Protein AF-A0A7S4JZY1-F1 (afdb_monomer_lite)

Secondary structure (DSSP, 8-state):
-----------TT---EE-TTT--EE-GGGS----S----SSBSSPPSSEEEEEESSS-GGG--TTPPEEEEEE-TTS--EEEEETTEEEEE---SS-BEEEE---GGG-HHHHHHHHHHHHHHHHHHTTTS--BTTTBSHHHHHHHHHHHTTGGG-S---HHHHIIIIIHHHHHHHHHHHHHHHHHHTT--PPP--TT--TTTEEE-TTT--EEETTS-EEEESSSTT-EEEHHHHHTT-STT-STTTEEE-

Foldseek 3Di:
DPPQPDDADDDPPDQWAADPRPRHIDHPVNDDCPDPPPDQLWDQAQDAQWWKKAFPPDALLPDDPPTDMFTFTAARHSQWTWFADQQWIDTDGDHRGTIRTFHFQQVVNDSVVRRVLSVVLSVVRVVCCVPVNDDPPPHGRLVSVLCSCLSRCGPVHNDDDSVNCCLPTNVLSSVLNNLVSVQVVCVVVNNRDHRPDQPPPVAQWGAASQPRDIGHVVFWWWDFQVDPSHIHHPVCLVVVVDVQSPPPGIDTD

Structure (mmCIF, N/CA/C/O backbone):
data_AF-A0A7S4JZY1-F1
#
_entry.id   AF-A0A7S4JZY1-F1
#
loop_
_atom_site.group_PDB
_atom_site.id
_atom_site.type_symbol
_atom_site.label_atom_id
_atom_site.label_alt_id
_atom_site.label_comp_id
_atom_site.label_asym_id
_atom_site.label_entity_id
_atom_site.label_seq_id
_atom_site.pdbx_PDB_ins_code
_atom_site.Cartn_x
_atom_site.Cartn_y
_atom_site.Cartn_z
_atom_site.occupancy
_atom_site.B_iso_or_equiv
_atom_site.auth_seq_id
_atom_site.auth_comp_id
_atom_site.auth_asym_id
_atom_site.auth_atom_id
_atom_site.pdbx_PDB_model_num
ATOM 1 N N . SER A 1 1 ? -18.296 2.502 44.641 1.00 32.75 1 SER A N 1
ATOM 2 C CA . SER A 1 1 ? -17.869 2.767 43.249 1.00 32.75 1 SER A CA 1
ATOM 3 C C . SER A 1 1 ? -18.559 1.751 42.351 1.00 32.75 1 SER A C 1
ATOM 5 O O . SER A 1 1 ? -18.610 0.588 42.714 1.00 32.75 1 SER A O 1
ATOM 7 N N . ILE A 1 2 ? -19.183 2.168 41.244 1.00 25.70 2 ILE A N 1
ATOM 8 C CA . ILE A 1 2 ? -19.791 1.212 40.299 1.00 25.70 2 ILE A CA 1
ATOM 9 C C . ILE A 1 2 ? -18.635 0.684 39.457 1.00 25.70 2 ILE A C 1
ATOM 11 O O . ILE A 1 2 ? -18.114 1.428 38.630 1.00 25.70 2 ILE A O 1
ATOM 15 N N . ASN A 1 3 ? -18.188 -0.535 39.743 1.00 33.03 3 ASN A N 1
ATOM 16 C CA . ASN A 1 3 ? -17.208 -1.227 38.922 1.00 33.03 3 ASN A CA 1
ATOM 17 C C . ASN A 1 3 ? -17.976 -1.864 37.760 1.00 33.03 3 ASN A C 1
ATOM 19 O O . ASN A 1 3 ? -18.705 -2.831 37.957 1.00 33.03 3 ASN A O 1
ATOM 23 N N . CYS A 1 4 ? -17.917 -1.250 36.579 1.00 35.56 4 CYS A N 1
ATOM 24 C CA . CYS A 1 4 ? -18.745 -1.635 35.438 1.00 35.56 4 CYS A CA 1
ATOM 25 C C . CYS A 1 4 ? -18.269 -2.896 34.700 1.00 35.56 4 CYS A C 1
ATOM 27 O O . CYS A 1 4 ? -18.904 -3.239 33.713 1.00 35.56 4 CYS A O 1
ATOM 29 N N . GLY A 1 5 ? -17.221 -3.588 35.176 1.00 34.00 5 GLY A N 1
ATOM 30 C CA . GLY A 1 5 ? -16.859 -4.981 34.845 1.00 34.00 5 GLY A CA 1
ATOM 31 C C . GLY A 1 5 ? -16.490 -5.308 33.388 1.00 34.00 5 GLY A C 1
ATOM 32 O O . GLY A 1 5 ? -15.769 -6.270 33.154 1.00 34.00 5 GLY A O 1
ATOM 33 N N . GLY A 1 6 ? -16.946 -4.526 32.412 1.00 37.25 6 GLY A N 1
ATOM 34 C CA . GLY A 1 6 ? -16.651 -4.687 30.998 1.00 37.25 6 GLY A CA 1
ATOM 35 C C . GLY A 1 6 ? -15.321 -4.040 30.637 1.00 37.25 6 GLY A C 1
ATOM 36 O O . GLY A 1 6 ? -15.069 -2.882 30.979 1.00 37.25 6 GLY A O 1
ATOM 37 N N . ARG A 1 7 ? -14.480 -4.784 29.915 1.00 41.81 7 ARG A N 1
ATOM 38 C CA . ARG A 1 7 ? -13.346 -4.216 29.183 1.00 41.81 7 ARG A CA 1
ATOM 39 C C . ARG A 1 7 ? -13.904 -3.545 27.929 1.00 41.81 7 ARG A C 1
ATOM 41 O O . ARG A 1 7 ? -14.512 -4.205 27.094 1.00 41.81 7 ARG A O 1
ATOM 48 N N . PHE A 1 8 ? -13.728 -2.235 27.814 1.00 42.75 8 PHE A N 1
ATOM 49 C CA . PHE A 1 8 ? -14.086 -1.478 26.616 1.00 42.75 8 PHE A CA 1
ATOM 50 C C . PHE A 1 8 ? -12.795 -0.955 25.991 1.00 42.75 8 PHE A C 1
ATOM 52 O O . PHE A 1 8 ? -12.056 -0.222 26.647 1.00 42.75 8 PHE A O 1
ATOM 59 N N . HIS A 1 9 ? -12.523 -1.324 24.739 1.00 48.34 9 HIS A N 1
ATOM 60 C CA . HIS A 1 9 ? -11.426 -0.731 23.976 1.00 48.34 9 HIS A CA 1
ATOM 61 C C . HIS A 1 9 ? -11.851 0.664 23.524 1.00 48.34 9 HIS A C 1
ATOM 63 O O . HIS A 1 9 ? -12.912 0.837 22.923 1.00 48.34 9 HIS A O 1
ATOM 69 N N . ILE A 1 10 ? -11.055 1.668 23.878 1.00 47.25 10 ILE A N 1
ATOM 70 C CA . ILE A 1 10 ? -11.376 3.072 23.648 1.00 47.25 10 ILE A CA 1
ATOM 71 C C . ILE A 1 10 ? -10.248 3.693 22.809 1.00 47.25 10 ILE A C 1
ATOM 73 O O . ILE A 1 10 ? -9.117 3.754 23.291 1.00 47.25 10 ILE A O 1
ATOM 77 N N . PRO A 1 11 ? -10.528 4.178 21.584 1.00 48.78 11 PRO A N 1
ATOM 78 C CA . PRO A 1 11 ? -9.533 4.831 20.736 1.00 48.78 11 PRO A CA 1
ATOM 79 C C . PRO A 1 11 ? -9.004 6.109 21.382 1.00 48.78 11 PRO A C 1
ATOM 81 O O . PRO A 1 11 ? -9.783 6.897 21.935 1.00 48.78 11 PRO A O 1
ATOM 84 N N . LYS A 1 12 ? -7.698 6.363 21.243 1.00 48.97 12 LYS A N 1
ATOM 85 C CA . LYS A 1 12 ? -7.047 7.594 21.730 1.00 48.97 12 LYS A CA 1
ATOM 86 C C . LYS A 1 12 ? -7.644 8.855 21.083 1.00 48.97 12 LYS A C 1
ATOM 88 O O . LYS A 1 12 ? -7.608 9.937 21.666 1.00 48.97 12 LYS A O 1
ATOM 93 N N . GLU A 1 13 ? -8.222 8.722 19.891 1.00 47.88 13 GL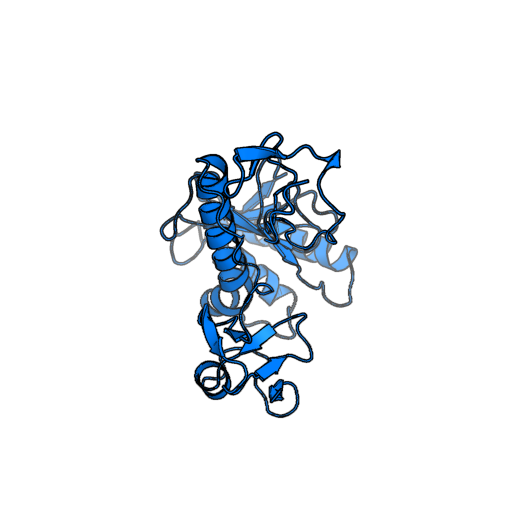U A N 1
ATOM 94 C CA . GLU A 1 13 ? -8.794 9.799 19.079 1.00 47.88 13 GLU A CA 1
ATOM 95 C C . GLU A 1 13 ? -10.101 10.354 19.659 1.00 47.88 13 GLU A C 1
ATOM 97 O O . GLU A 1 13 ? -10.528 11.464 19.321 1.00 47.88 13 GLU A O 1
ATOM 102 N N . LEU A 1 14 ? -10.758 9.602 20.537 1.00 51.91 14 LEU A N 1
ATOM 103 C CA . LEU A 1 14 ? -12.045 9.980 21.087 1.00 51.91 14 LEU A CA 1
ATOM 104 C C . LEU A 1 14 ? -11.854 10.619 22.475 1.00 51.91 14 LEU A C 1
ATOM 106 O O . LEU A 1 14 ? -11.575 9.983 23.484 1.00 51.91 14 LEU A O 1
ATOM 110 N N . LYS A 1 15 ? -11.984 11.949 22.516 1.00 46.41 15 LYS A N 1
ATOM 111 C CA . LYS A 1 15 ? -11.583 12.781 23.669 1.00 46.41 15 LYS A CA 1
ATOM 112 C C . LYS A 1 15 ? -12.566 12.789 24.849 1.00 46.41 15 LYS A C 1
ATOM 114 O O . LYS A 1 15 ? -12.239 13.337 25.901 1.00 46.41 15 LYS A O 1
ATOM 119 N N . LYS A 1 16 ? -13.795 12.288 24.681 1.00 52.59 16 LYS A N 1
ATOM 120 C CA . LYS A 1 16 ? -14.859 12.344 25.699 1.00 52.59 16 LYS A CA 1
ATOM 121 C C . LYS A 1 16 ? -15.809 11.170 25.535 1.00 52.59 16 LYS A C 1
ATOM 123 O O . LYS A 1 16 ? -16.372 10.992 24.461 1.00 52.59 16 LYS A O 1
ATOM 128 N N . PHE A 1 17 ? -16.051 10.454 26.627 1.00 59.97 17 PHE A N 1
ATOM 129 C CA . PHE A 1 17 ? -16.964 9.322 26.633 1.00 59.97 17 PHE A CA 1
ATOM 130 C C . PHE A 1 17 ? -17.816 9.269 27.880 1.00 59.97 17 PHE A C 1
ATOM 132 O O . PHE A 1 17 ? -17.414 9.718 28.952 1.00 59.97 17 PHE A O 1
ATOM 139 N N . THR A 1 18 ? -18.979 8.655 27.730 1.00 53.06 18 THR A N 1
ATOM 140 C CA . THR A 1 18 ? -19.833 8.192 28.818 1.00 53.06 18 THR A CA 1
ATOM 141 C C . THR A 1 18 ? -19.934 6.678 28.733 1.00 53.06 18 THR A C 1
ATOM 143 O O . THR A 1 18 ? -20.209 6.143 27.664 1.00 53.06 18 THR A O 1
ATOM 146 N N . CYS A 1 19 ? -19.689 5.990 29.847 1.00 47.47 19 CYS A N 1
ATOM 147 C CA . CYS A 1 19 ? -19.801 4.539 29.938 1.00 47.47 19 CYS A CA 1
ATOM 148 C C . CYS A 1 19 ? -21.225 4.107 29.552 1.00 47.47 19 CYS A C 1
ATOM 150 O O . CYS A 1 19 ? -22.164 4.594 30.179 1.00 47.47 19 CYS A O 1
ATOM 152 N N . PRO A 1 20 ? -21.421 3.186 28.595 1.00 44.38 20 PRO A N 1
ATOM 153 C CA . PRO A 1 20 ? -22.763 2.763 28.192 1.00 44.38 20 PRO A CA 1
ATOM 154 C C . PRO A 1 20 ? -23.495 1.980 29.295 1.00 44.38 20 PRO A C 1
ATOM 156 O O . PRO A 1 20 ? -24.718 1.974 29.330 1.00 44.38 20 PRO A O 1
ATOM 159 N N . ALA A 1 21 ? -22.762 1.365 30.232 1.00 46.03 21 ALA A N 1
ATOM 160 C CA . ALA A 1 21 ? -23.346 0.588 31.326 1.00 46.03 21 ALA A CA 1
ATOM 161 C C . ALA A 1 21 ? -23.791 1.442 32.527 1.00 46.03 21 ALA A C 1
ATOM 163 O O . ALA A 1 21 ? -24.734 1.084 33.224 1.00 46.03 21 ALA A O 1
ATOM 164 N N . CYS A 1 22 ? -23.099 2.550 32.814 1.00 51.59 22 CYS A N 1
ATOM 165 C CA . CYS A 1 22 ? -23.372 3.354 34.015 1.00 51.59 22 CYS A CA 1
ATOM 166 C C . CYS A 1 22 ? -23.536 4.856 33.760 1.00 51.59 22 CYS A C 1
ATOM 168 O O . CYS A 1 22 ? -23.668 5.627 34.711 1.00 51.59 22 CYS A O 1
ATOM 170 N N . SER A 1 23 ? -23.484 5.285 32.499 1.00 53.53 23 SER A N 1
ATOM 171 C CA . SER A 1 23 ? -23.648 6.669 32.028 1.00 53.53 23 SER A CA 1
ATOM 172 C C . SER A 1 23 ? -22.667 7.692 32.616 1.00 53.53 23 SER A C 1
ATOM 174 O O . SER A 1 23 ? -22.791 8.893 32.376 1.00 53.53 23 SER A O 1
ATOM 176 N N . LYS A 1 24 ? -21.652 7.249 33.368 1.00 58.19 24 LYS A N 1
ATOM 177 C CA . LYS A 1 24 ? -20.618 8.121 33.938 1.00 58.19 24 LYS A CA 1
ATOM 178 C C . LYS A 1 24 ? -19.616 8.542 32.877 1.00 58.19 24 LYS A C 1
ATOM 180 O O . LYS A 1 24 ? -19.251 7.743 32.018 1.00 58.19 24 LYS A O 1
ATOM 185 N N . LYS A 1 25 ? -19.121 9.779 32.975 1.00 57.81 25 LYS A N 1
ATOM 186 C CA . LYS A 1 25 ? -18.032 10.268 32.123 1.00 57.81 25 LYS A CA 1
ATOM 187 C C . LYS A 1 25 ? -16.765 9.448 32.377 1.00 57.81 25 LYS A C 1
ATOM 189 O O . LYS A 1 25 ? -16.287 9.389 33.508 1.00 57.81 25 LYS A O 1
ATOM 194 N N . ILE A 1 26 ? -16.231 8.840 31.325 1.00 53.53 26 ILE A N 1
ATOM 195 C CA . ILE A 1 26 ? -14.913 8.215 31.323 1.00 53.53 26 ILE A CA 1
ATOM 196 C C . ILE A 1 26 ? -13.919 9.322 30.968 1.00 53.53 26 ILE A C 1
ATOM 198 O O . ILE A 1 26 ? -13.973 9.901 29.882 1.00 53.53 26 ILE A O 1
ATOM 202 N N . THR A 1 27 ? -13.060 9.667 31.922 1.00 50.81 27 THR A N 1
ATOM 203 C CA . THR A 1 27 ? -11.909 10.551 31.716 1.00 50.81 27 THR A CA 1
ATOM 204 C C . THR A 1 27 ? -10.669 9.694 31.485 1.00 50.81 27 THR A C 1
ATOM 206 O O . THR A 1 27 ? -10.612 8.560 31.952 1.00 50.81 27 THR A O 1
ATOM 209 N N . GLN A 1 28 ? -9.664 10.229 30.791 1.00 48.84 28 GLN A N 1
ATOM 210 C CA . GLN A 1 28 ? -8.416 9.513 30.488 1.00 48.84 28 GLN A CA 1
ATOM 211 C C . GLN A 1 28 ? -7.701 8.999 31.756 1.00 48.84 28 GLN A C 1
ATOM 213 O O . GLN A 1 28 ? -7.047 7.971 31.719 1.00 48.84 28 GLN A O 1
ATOM 218 N N . SER A 1 29 ? -7.926 9.657 32.899 1.00 45.59 29 SER A N 1
ATOM 219 C CA . SER A 1 29 ? -7.464 9.256 34.235 1.00 45.59 29 SER A CA 1
ATOM 220 C C . SER A 1 29 ? -8.164 8.027 34.840 1.00 45.59 29 SER A C 1
ATOM 222 O O . SER A 1 29 ? -7.687 7.498 35.836 1.00 45.59 29 SER A O 1
ATOM 224 N N . ASN A 1 30 ? -9.322 7.619 34.308 1.00 44.97 30 ASN A N 1
ATOM 225 C CA . ASN A 1 30 ? -10.136 6.501 34.814 1.00 44.97 30 ASN A CA 1
ATOM 226 C C . ASN A 1 30 ? -9.973 5.229 33.969 1.00 44.97 30 ASN A C 1
ATOM 228 O O . ASN A 1 30 ? -10.648 4.231 34.224 1.00 44.97 30 ASN A O 1
ATOM 232 N N . LEU A 1 31 ? -9.126 5.282 32.943 1.00 46.50 31 LEU A N 1
ATOM 233 C CA . LEU A 1 31 ? -8.702 4.120 32.185 1.00 46.50 31 LEU A CA 1
ATOM 234 C C . LEU A 1 31 ? -7.546 3.496 32.965 1.00 46.50 31 LEU A C 1
ATOM 236 O O . LEU A 1 31 ? -6.520 4.139 33.163 1.00 46.50 31 LEU A O 1
ATOM 240 N N . THR A 1 32 ? -7.706 2.261 33.441 1.00 39.19 32 THR A N 1
ATOM 241 C CA . THR A 1 32 ? -6.524 1.435 33.709 1.00 39.19 32 THR A CA 1
ATOM 242 C C . THR A 1 32 ? -5.781 1.311 32.387 1.00 39.19 32 THR A C 1
ATOM 244 O O . THR A 1 32 ? -6.446 1.085 31.374 1.00 39.19 32 THR A O 1
ATOM 247 N N . GLU A 1 33 ? -4.458 1.488 32.387 1.00 38.88 33 GLU A N 1
ATOM 248 C CA . GLU A 1 33 ? -3.576 1.137 31.268 1.00 38.88 33 GLU A CA 1
ATOM 249 C C . GLU A 1 33 ? -3.805 -0.339 30.917 1.00 38.88 33 GLU A C 1
ATOM 251 O O . GLU A 1 33 ? -3.131 -1.239 31.401 1.00 38.88 33 GLU A O 1
ATOM 256 N N . VAL A 1 34 ? -4.844 -0.614 30.134 1.00 36.91 34 VAL A N 1
ATOM 257 C CA . VAL A 1 34 ? -4.899 -1.816 29.328 1.00 36.91 34 VAL A CA 1
ATOM 258 C C . VAL A 1 34 ? -3.898 -1.515 28.233 1.00 36.91 34 VAL A C 1
ATOM 260 O O . VAL A 1 34 ? -4.073 -0.534 27.502 1.00 36.91 34 VAL A O 1
ATOM 263 N N . GLU A 1 35 ? -2.816 -2.289 28.223 1.00 35.53 35 GLU A N 1
ATOM 264 C CA . GLU A 1 35 ? -1.778 -2.257 27.200 1.00 35.53 35 GLU A CA 1
ATOM 265 C C . GLU A 1 35 ? -2.405 -2.025 25.821 1.00 35.53 35 GLU A C 1
ATOM 267 O O . GLU A 1 35 ? -3.464 -2.565 25.499 1.00 35.53 35 GLU A O 1
ATOM 272 N N . GLU A 1 36 ? -1.763 -1.139 25.069 1.00 37.44 36 GLU A N 1
ATOM 273 C CA . GLU A 1 36 ? -2.197 -0.400 23.880 1.00 37.44 36 GLU A CA 1
ATOM 274 C C . GLU A 1 36 ? -2.665 -1.251 22.675 1.00 37.44 36 GLU A C 1
ATOM 276 O O . GLU A 1 36 ? -2.182 -1.089 21.561 1.00 37.44 36 GLU A O 1
ATOM 281 N N . THR A 1 37 ? -3.624 -2.154 22.837 1.00 37.69 37 THR A N 1
ATOM 282 C CA . THR A 1 37 ? -3.841 -3.277 21.899 1.00 37.69 37 THR A CA 1
ATOM 283 C C . THR A 1 37 ? -4.894 -3.052 20.816 1.00 37.69 37 THR A C 1
ATOM 285 O O . THR A 1 37 ? -5.205 -3.958 20.054 1.00 37.69 37 THR A O 1
ATOM 288 N N . THR A 1 38 ? -5.411 -1.834 20.646 1.00 45.56 38 THR A N 1
ATOM 289 C CA . THR A 1 38 ? -6.139 -1.485 19.406 1.00 45.56 38 THR A CA 1
ATOM 290 C C . THR A 1 38 ? -5.434 -0.335 18.711 1.00 45.56 38 THR A C 1
ATOM 292 O O . THR A 1 38 ? -5.956 0.772 18.585 1.00 45.56 38 THR A O 1
ATOM 295 N N . LEU A 1 39 ? -4.191 -0.594 18.297 1.00 57.50 39 LEU A N 1
ATOM 296 C CA . LEU A 1 39 ? -3.509 0.269 17.343 1.00 57.50 39 LEU A CA 1
ATOM 297 C C . LEU A 1 39 ? -4.380 0.339 16.086 1.00 57.50 39 LEU A C 1
ATOM 299 O O . LEU A 1 39 ? -4.732 -0.680 15.496 1.00 57.50 39 LEU A O 1
ATOM 303 N N . SER A 1 40 ? -4.775 1.555 15.718 1.00 68.38 40 SER A N 1
ATOM 304 C CA . SER A 1 40 ? -5.458 1.821 14.458 1.00 68.38 40 SER A CA 1
ATOM 305 C C . SER A 1 40 ? -4.687 1.152 13.307 1.00 68.38 40 SER A C 1
ATOM 307 O O . SER A 1 40 ? -3.484 1.396 13.191 1.00 68.38 40 SER A O 1
ATOM 309 N N . PRO A 1 41 ? -5.341 0.374 12.418 1.00 75.75 41 PRO A N 1
ATOM 310 C CA . PRO A 1 41 ? -4.684 -0.153 11.217 1.00 75.75 41 PRO A CA 1
ATOM 311 C C . PRO A 1 41 ? -4.318 0.973 10.235 1.00 75.75 41 PRO A C 1
ATOM 313 O O . PRO A 1 41 ? -3.544 0.784 9.297 1.00 75.75 41 PRO A O 1
ATOM 316 N N . LEU A 1 42 ? -4.876 2.166 10.460 1.00 82.69 42 LEU A N 1
ATOM 317 C CA . LEU A 1 42 ? -4.573 3.373 9.721 1.00 82.69 42 LEU A CA 1
ATOM 318 C C . LEU A 1 42 ? -3.362 4.081 10.320 1.00 82.69 42 LEU A C 1
ATOM 320 O O . LEU A 1 42 ? -3.380 4.497 11.480 1.00 82.69 42 LEU A O 1
ATOM 324 N N . SER A 1 43 ? -2.353 4.274 9.482 1.00 83.19 43 SER A N 1
ATOM 325 C CA . SER A 1 43 ? -1.161 5.056 9.775 1.00 83.19 43 SER A CA 1
ATOM 326 C C . SER A 1 43 ? -1.377 6.529 9.397 1.00 83.19 43 SER A C 1
ATOM 328 O O . SER A 1 43 ? -1.831 6.808 8.281 1.00 83.19 43 SER A O 1
ATOM 330 N N . PRO A 1 44 ? -1.029 7.486 10.280 1.00 82.19 44 PRO A N 1
ATOM 331 C CA . PRO A 1 44 ? -1.147 8.923 10.002 1.00 82.19 44 PRO A CA 1
ATOM 332 C C . PRO A 1 44 ? -0.063 9.443 9.040 1.00 82.19 44 PRO A C 1
ATOM 334 O O . PRO A 1 44 ? -0.153 10.560 8.528 1.00 82.19 44 PRO A O 1
ATOM 337 N N . SER A 1 45 ? 0.977 8.644 8.813 1.00 88.12 45 SER A N 1
ATOM 338 C CA . SER A 1 45 ? 2.073 8.897 7.885 1.00 88.12 45 SER A CA 1
ATOM 339 C C . SER A 1 45 ? 2.383 7.630 7.102 1.00 88.12 45 SER A C 1
ATOM 341 O O . SER A 1 45 ? 2.103 6.523 7.561 1.00 88.12 45 SER A O 1
ATOM 343 N N . VAL A 1 46 ? 2.976 7.796 5.926 1.00 92.56 46 VAL A N 1
ATOM 344 C CA . VAL A 1 46 ? 3.469 6.671 5.133 1.00 92.56 46 VAL A CA 1
ATOM 345 C C . VAL A 1 46 ? 4.647 6.020 5.857 1.00 92.56 46 VAL A C 1
ATOM 347 O O . VAL A 1 46 ? 5.569 6.712 6.285 1.00 92.56 46 VAL A O 1
ATOM 350 N N . ALA A 1 47 ? 4.603 4.697 6.008 1.00 90.38 47 ALA A N 1
ATOM 351 C CA . ALA A 1 47 ? 5.719 3.934 6.548 1.00 90.38 47 ALA A CA 1
ATOM 352 C C . ALA A 1 47 ? 6.755 3.617 5.448 1.00 90.38 47 ALA A C 1
ATOM 354 O O . ALA A 1 47 ? 6.380 3.487 4.276 1.00 90.38 47 ALA A O 1
ATOM 355 N N . PRO A 1 48 ? 8.044 3.473 5.801 1.00 93.69 48 PRO A N 1
ATOM 356 C CA . PRO A 1 48 ? 9.081 2.959 4.908 1.00 93.69 48 PRO A CA 1
ATOM 357 C C . PRO A 1 48 ? 8.746 1.604 4.286 1.00 93.69 48 PRO A C 1
ATOM 359 O O . PRO A 1 48 ? 8.006 0.822 4.887 1.00 93.69 48 PRO A O 1
ATOM 362 N N . PHE A 1 49 ? 9.334 1.308 3.122 1.00 94.56 49 PHE A N 1
ATOM 363 C CA . PHE A 1 49 ? 9.307 -0.023 2.493 1.00 94.56 49 PHE A CA 1
ATOM 364 C C . PHE A 1 49 ? 7.913 -0.653 2.461 1.00 94.56 49 PHE A C 1
ATOM 366 O O . PHE A 1 49 ? 7.725 -1.789 2.875 1.00 94.56 49 PHE A O 1
ATOM 373 N N . SER A 1 50 ? 6.898 0.099 2.063 1.00 96.44 50 SER A N 1
ATOM 374 C CA . SER A 1 50 ? 5.513 -0.325 2.240 1.00 96.44 50 SER A CA 1
ATOM 375 C C . SER A 1 50 ? 4.746 -0.308 0.934 1.00 96.44 50 SER A C 1
ATOM 377 O O . SER A 1 50 ? 4.893 0.593 0.106 1.00 96.44 50 SER A O 1
ATOM 379 N N . LEU A 1 51 ? 3.847 -1.278 0.797 1.00 96.94 51 LEU A N 1
ATOM 380 C CA . LEU A 1 51 ? 2.699 -1.161 -0.082 1.00 96.94 51 LEU A CA 1
ATOM 381 C C . LEU A 1 51 ? 1.656 -0.291 0.623 1.00 96.94 51 LEU A C 1
ATOM 383 O O . LEU A 1 51 ? 1.044 -0.687 1.614 1.00 96.94 51 LEU A O 1
ATOM 387 N N . VAL A 1 52 ? 1.483 0.923 0.119 1.00 97.00 52 VAL A N 1
ATOM 388 C CA . VAL A 1 52 ? 0.600 1.931 0.701 1.00 97.00 52 VAL A CA 1
ATOM 389 C C . VAL A 1 52 ? -0.748 1.873 -0.000 1.00 97.00 52 VAL A C 1
ATOM 391 O O . VAL A 1 52 ? -0.813 1.997 -1.223 1.00 97.00 52 VAL A O 1
ATOM 394 N N . VAL A 1 53 ? -1.827 1.726 0.765 1.00 95.00 53 VAL A N 1
ATOM 395 C CA . VAL A 1 53 ? -3.202 1.639 0.259 1.00 95.00 53 VAL A CA 1
ATOM 396 C C . VAL A 1 53 ? -4.036 2.789 0.812 1.00 95.00 53 VAL A C 1
ATOM 398 O O . VAL A 1 53 ? -3.980 3.119 2.001 1.00 95.00 53 VAL A O 1
ATOM 401 N N . LYS A 1 54 ? -4.847 3.394 -0.058 1.00 92.44 54 LYS A N 1
ATOM 402 C CA . LYS A 1 54 ? -5.843 4.404 0.315 1.00 92.44 54 LYS A CA 1
ATOM 403 C C . LYS A 1 54 ? -7.079 4.337 -0.584 1.00 92.44 54 LYS A C 1
ATOM 405 O O . LYS A 1 54 ? -6.962 3.900 -1.729 1.00 92.44 54 LYS A O 1
ATOM 410 N N . PRO A 1 55 ? -8.245 4.841 -0.154 1.00 90.19 55 PRO A N 1
ATOM 411 C CA . PRO A 1 55 ? -9.380 5.006 -1.049 1.00 90.19 55 PRO A CA 1
ATOM 412 C C . PRO A 1 55 ? -9.048 6.037 -2.141 1.00 90.19 55 PRO A C 1
ATOM 414 O O . PRO A 1 55 ? -8.387 7.048 -1.886 1.00 90.19 55 PRO A O 1
ATOM 417 N N . THR A 1 56 ? -9.497 5.804 -3.375 1.00 83.88 56 THR A N 1
ATOM 418 C CA . THR A 1 56 ? -9.126 6.647 -4.525 1.00 83.88 56 THR A CA 1
ATOM 419 C C . THR A 1 56 ? -9.707 8.062 -4.432 1.00 83.88 56 THR A C 1
ATOM 421 O O . THR A 1 56 ? -9.013 9.028 -4.741 1.00 83.88 56 THR A O 1
ATOM 424 N N . PHE A 1 57 ? -10.965 8.198 -3.999 1.00 78.38 57 PHE A N 1
ATOM 425 C CA . PHE A 1 57 ? -11.726 9.459 -4.071 1.00 78.38 57 PHE A CA 1
ATOM 426 C C . PHE A 1 57 ? -12.284 9.934 -2.722 1.00 78.38 57 PHE A C 1
ATOM 428 O O . PHE A 1 57 ? -13.099 10.852 -2.679 1.00 78.38 57 PHE A O 1
ATOM 435 N N . THR A 1 58 ? -11.906 9.288 -1.619 1.00 77.75 58 THR A N 1
ATOM 436 C CA . THR A 1 58 ? -12.536 9.514 -0.313 1.00 77.75 58 THR A CA 1
ATOM 437 C C . THR A 1 58 ? -11.571 9.230 0.841 1.00 77.75 58 THR A C 1
ATOM 439 O O . THR A 1 58 ? -10.416 8.874 0.618 1.00 77.75 58 THR A O 1
ATOM 442 N N . THR A 1 59 ? -12.033 9.410 2.077 1.00 83.62 59 THR A N 1
ATOM 443 C CA . THR A 1 59 ? -11.326 8.963 3.283 1.00 83.62 59 THR A CA 1
ATOM 444 C C . THR A 1 59 ? -11.857 7.604 3.723 1.00 83.62 59 THR A C 1
ATOM 446 O O . THR A 1 59 ? -12.966 7.219 3.345 1.00 83.62 59 THR A O 1
ATOM 449 N N . TRP A 1 60 ? -11.092 6.877 4.536 1.00 82.38 60 TRP A N 1
ATOM 450 C CA . TRP A 1 60 ? -11.514 5.571 5.040 1.00 82.38 60 TRP A CA 1
ATOM 451 C C . TRP A 1 60 ? -12.868 5.638 5.755 1.00 82.38 60 TRP A C 1
ATOM 453 O O . TRP A 1 60 ? -13.736 4.821 5.476 1.00 82.38 60 TRP A O 1
ATOM 463 N N . GLU A 1 61 ? -13.127 6.690 6.538 1.00 78.44 61 GLU A N 1
ATOM 464 C CA . GLU A 1 61 ? -14.393 6.911 7.259 1.00 78.44 61 GLU A CA 1
ATOM 465 C C . GLU A 1 61 ? -15.621 7.057 6.353 1.00 78.44 61 GLU A C 1
ATOM 467 O O . GLU A 1 61 ? -16.753 6.919 6.811 1.00 78.44 61 GLU A O 1
ATOM 472 N N . LYS A 1 62 ? -15.402 7.388 5.080 1.00 76.88 62 LYS A N 1
ATOM 473 C CA . LYS A 1 62 ? -16.441 7.561 4.060 1.00 76.88 62 LYS A CA 1
ATOM 474 C C . LYS A 1 62 ? -16.390 6.471 2.987 1.00 76.88 62 LYS A C 1
ATOM 476 O O . LYS A 1 62 ? -17.163 6.531 2.033 1.00 76.88 62 LYS A O 1
ATOM 481 N N . SER A 1 63 ? -15.453 5.532 3.097 1.00 74.19 63 SER A N 1
ATOM 482 C CA . SER A 1 63 ? -15.345 4.388 2.200 1.00 74.19 63 SER A CA 1
ATOM 483 C C . SER A 1 63 ? -16.288 3.261 2.623 1.00 74.19 63 SER A C 1
ATOM 485 O O . SER A 1 63 ? -16.796 3.220 3.742 1.00 74.19 63 SER A O 1
ATOM 487 N N . ASN A 1 64 ? -16.555 2.366 1.685 1.00 66.88 64 ASN A N 1
ATOM 488 C CA . ASN A 1 64 ? -17.301 1.127 1.864 1.00 66.88 64 ASN A CA 1
ATOM 489 C C . ASN A 1 64 ? -16.653 0.034 1.001 1.00 66.88 64 ASN A C 1
ATOM 491 O O . ASN A 1 64 ? -15.757 0.328 0.212 1.00 66.88 64 ASN A O 1
ATOM 495 N N . ARG A 1 65 ? -17.180 -1.190 1.074 1.00 66.38 65 ARG A N 1
ATOM 496 C CA . ARG A 1 65 ? -16.655 -2.370 0.359 1.00 66.38 65 ARG A CA 1
ATOM 497 C C . ARG A 1 65 ? -16.586 -2.236 -1.169 1.00 66.38 65 ARG A C 1
ATOM 499 O O . ARG A 1 65 ? -15.872 -2.983 -1.822 1.00 66.38 65 ARG A O 1
ATOM 506 N N . ASN A 1 66 ? -17.317 -1.281 -1.748 1.00 66.94 66 ASN A N 1
ATOM 507 C CA . ASN A 1 66 ? -17.313 -0.993 -3.186 1.00 66.94 66 ASN A CA 1
ATOM 508 C C . ASN A 1 66 ? -16.406 0.196 -3.545 1.00 66.94 66 ASN A C 1
ATOM 510 O O . ASN A 1 66 ? -16.406 0.660 -4.687 1.00 66.94 66 ASN A O 1
ATOM 514 N N . SER A 1 67 ? -15.683 0.756 -2.573 1.00 75.44 67 SER A N 1
ATOM 515 C CA . SER A 1 67 ? -14.791 1.886 -2.809 1.00 75.44 67 SER A CA 1
ATOM 516 C C . SER A 1 67 ? -13.561 1.429 -3.571 1.00 75.44 67 SER A C 1
ATOM 518 O O . SER A 1 67 ? -12.866 0.502 -3.168 1.00 75.44 67 SER A O 1
ATOM 520 N N . PHE A 1 68 ? -13.260 2.125 -4.663 1.00 84.94 68 PHE A N 1
ATOM 521 C CA . PHE A 1 68 ? -12.017 1.901 -5.383 1.00 84.94 68 PHE A CA 1
ATOM 522 C C . PHE A 1 68 ? -10.830 2.259 -4.492 1.00 84.94 68 PHE A C 1
ATOM 524 O O . PHE A 1 68 ? -10.806 3.320 -3.856 1.00 84.94 68 PHE A O 1
ATOM 531 N N . LEU A 1 69 ? -9.856 1.356 -4.458 1.00 92.06 69 LEU A N 1
ATOM 532 C CA . LEU A 1 69 ? -8.595 1.546 -3.767 1.00 92.06 69 LEU A CA 1
ATOM 533 C C . LEU A 1 69 ? -7.529 1.996 -4.761 1.00 92.06 69 LEU A C 1
ATOM 535 O O . LEU A 1 69 ? -7.519 1.620 -5.934 1.00 92.06 69 LEU A O 1
ATOM 539 N N . HIS A 1 70 ? -6.617 2.821 -4.268 1.00 95.00 70 HIS A N 1
ATOM 540 C CA . HIS A 1 70 ? -5.406 3.219 -4.957 1.00 95.00 70 HIS A CA 1
ATOM 541 C C . HIS A 1 70 ? -4.204 2.766 -4.143 1.00 95.00 70 HIS A C 1
ATOM 543 O O . HIS A 1 70 ? -4.190 2.930 -2.920 1.00 95.00 70 HIS A O 1
ATOM 549 N N . ILE A 1 71 ? -3.202 2.225 -4.831 1.00 97.31 71 ILE A N 1
ATOM 550 C CA . ILE A 1 71 ? -2.001 1.690 -4.200 1.00 97.31 71 ILE A CA 1
ATOM 551 C C . ILE A 1 71 ? -0.732 2.340 -4.751 1.00 97.31 71 ILE A C 1
ATOM 553 O O . ILE A 1 71 ? -0.716 2.859 -5.871 1.00 97.31 71 ILE A O 1
ATOM 557 N N . GLY A 1 72 ? 0.330 2.292 -3.957 1.00 98.06 72 GLY A N 1
ATOM 558 C CA . GLY A 1 72 ? 1.669 2.719 -4.341 1.00 98.06 72 GLY A CA 1
ATOM 559 C C . GLY A 1 72 ? 2.735 2.081 -3.463 1.00 98.06 72 GLY A C 1
ATOM 560 O O . GLY A 1 72 ? 2.416 1.411 -2.485 1.00 98.06 72 GLY A O 1
ATOM 561 N N . ILE A 1 73 ? 3.998 2.289 -3.817 1.00 98.62 73 ILE A N 1
ATOM 562 C CA . ILE A 1 73 ? 5.152 1.773 -3.076 1.00 98.62 73 ILE A CA 1
ATOM 563 C C . ILE A 1 73 ? 5.915 2.940 -2.463 1.00 98.62 73 ILE A C 1
ATOM 565 O O . ILE A 1 73 ? 6.247 3.890 -3.176 1.00 98.62 73 ILE A O 1
ATOM 569 N N . SER A 1 74 ? 6.176 2.888 -1.159 1.00 98.38 74 SER A N 1
ATOM 570 C CA . SER A 1 74 ? 6.991 3.897 -0.487 1.00 98.38 74 SER A CA 1
ATOM 571 C C . SER A 1 74 ? 8.489 3.624 -0.614 1.00 98.38 74 SER A C 1
ATOM 573 O O . SER A 1 74 ? 8.931 2.482 -0.762 1.00 98.38 74 SER A O 1
ATOM 575 N N . ASP A 1 75 ? 9.273 4.697 -0.571 1.00 98.44 75 ASP A N 1
ATOM 576 C CA . ASP A 1 75 ? 10.730 4.622 -0.455 1.00 98.44 75 ASP A CA 1
ATOM 577 C C . ASP A 1 75 ? 11.185 4.136 0.936 1.00 98.44 75 ASP A C 1
ATOM 579 O O . ASP A 1 75 ? 10.380 3.861 1.836 1.00 98.44 75 ASP A O 1
ATOM 583 N N . SER A 1 76 ? 12.500 4.019 1.107 1.00 97.69 76 SER A N 1
ATOM 584 C CA . SER A 1 76 ? 13.131 3.589 2.359 1.00 97.69 76 SER A CA 1
ATOM 585 C C . SER A 1 76 ? 12.936 4.541 3.547 1.00 97.69 76 SER A C 1
ATOM 587 O O . SER A 1 76 ? 13.169 4.152 4.691 1.00 97.69 76 SER A O 1
ATOM 589 N N . GLU A 1 77 ? 12.487 5.775 3.306 1.00 96.81 77 GLU A N 1
ATOM 590 C CA . GLU A 1 77 ? 12.221 6.777 4.344 1.00 96.81 77 GLU A CA 1
ATOM 591 C C . GLU A 1 77 ? 10.722 6.924 4.651 1.00 96.81 77 GLU A C 1
ATOM 593 O O . GLU A 1 77 ? 10.350 7.599 5.612 1.00 96.81 77 GLU A O 1
ATOM 598 N N . GLY A 1 78 ? 9.841 6.328 3.839 1.00 95.56 78 GLY A N 1
ATOM 599 C CA . GLY A 1 78 ? 8.401 6.591 3.886 1.00 95.56 78 GLY A CA 1
ATOM 600 C C . GLY A 1 78 ? 8.032 8.009 3.428 1.00 95.56 78 GLY A C 1
ATOM 601 O O . GLY A 1 78 ? 6.950 8.508 3.738 1.00 95.56 78 GLY A O 1
ATOM 602 N N . LYS A 1 79 ? 8.926 8.699 2.713 1.00 96.38 79 LYS A N 1
ATOM 603 C CA . LYS A 1 79 ? 8.773 10.107 2.328 1.00 96.38 79 LYS A CA 1
ATOM 604 C C . LYS A 1 79 ? 8.012 10.265 1.020 1.00 96.38 79 LYS A C 1
ATOM 606 O O . LYS A 1 79 ? 7.120 11.114 0.928 1.00 96.38 79 LYS A O 1
ATOM 611 N N . TYR A 1 80 ? 8.382 9.483 0.011 1.00 98.19 80 TYR A N 1
ATOM 612 C CA . TYR A 1 80 ? 7.728 9.471 -1.292 1.00 98.19 80 TYR A CA 1
ATOM 613 C C . TYR A 1 80 ? 6.998 8.153 -1.522 1.00 98.19 80 TYR A C 1
ATOM 615 O O . TYR A 1 80 ? 7.481 7.086 -1.151 1.00 98.19 80 TYR A O 1
ATOM 623 N N . VAL A 1 81 ? 5.854 8.236 -2.197 1.00 98.31 81 VAL A N 1
ATOM 624 C CA . VAL A 1 81 ? 5.112 7.092 -2.724 1.00 98.31 81 VAL A CA 1
ATOM 625 C C . VAL A 1 81 ? 5.163 7.147 -4.242 1.00 98.31 81 VAL A C 1
ATOM 627 O O . VAL A 1 81 ? 4.797 8.150 -4.855 1.00 98.31 81 VAL A O 1
ATOM 630 N N . TYR A 1 82 ? 5.596 6.050 -4.847 1.00 98.69 82 TYR A N 1
ATOM 631 C CA . TYR A 1 82 ? 5.601 5.845 -6.285 1.00 98.69 82 TYR A CA 1
ATOM 632 C C . TYR A 1 82 ? 4.340 5.084 -6.682 1.00 98.69 82 TYR A C 1
ATOM 634 O O . TYR A 1 82 ? 4.028 4.035 -6.113 1.00 98.69 82 TYR A O 1
ATOM 642 N N . HIS A 1 83 ? 3.582 5.618 -7.635 1.00 98.12 83 HIS A N 1
ATOM 643 C CA . HIS A 1 83 ? 2.307 5.033 -8.049 1.00 98.12 83 HIS A CA 1
ATOM 644 C C . HIS A 1 83 ? 1.942 5.405 -9.483 1.00 98.12 83 HIS A C 1
ATOM 646 O O . HIS A 1 83 ? 2.597 6.222 -10.123 1.00 98.12 83 HIS A O 1
ATOM 652 N N . PHE A 1 84 ? 0.861 4.811 -9.987 1.00 97.75 84 PHE A N 1
ATOM 653 C CA . PHE A 1 84 ? 0.414 4.992 -11.365 1.00 97.75 84 PHE A CA 1
ATOM 654 C C . PHE A 1 84 ? -1.021 5.519 -11.418 1.00 97.75 84 PHE A C 1
ATOM 656 O O . PHE A 1 84 ? -1.937 4.914 -10.859 1.00 97.75 84 PHE A O 1
ATOM 663 N N . LEU A 1 85 ? -1.209 6.657 -12.078 1.00 94.88 85 LEU A N 1
ATOM 664 C CA . LEU A 1 85 ? -2.479 7.351 -12.276 1.00 94.88 85 LEU A CA 1
ATOM 665 C C . LEU A 1 85 ? -2.846 7.387 -13.765 1.00 94.88 85 LEU A C 1
ATOM 667 O O . LEU A 1 85 ? -2.128 6.870 -14.619 1.00 94.88 85 LEU A O 1
ATOM 671 N N . LYS A 1 86 ? -3.990 8.005 -14.081 1.00 93.56 86 LYS A N 1
ATOM 672 C CA . LYS A 1 86 ? -4.518 8.108 -15.453 1.00 93.56 86 LYS A CA 1
ATOM 673 C C . LYS A 1 86 ? -3.557 8.787 -16.432 1.00 93.56 86 LYS A C 1
ATOM 675 O O . LYS A 1 86 ? -3.568 8.467 -17.615 1.00 93.56 86 LYS A O 1
ATOM 680 N N . ASP A 1 87 ? -2.750 9.712 -15.939 1.00 93.56 87 ASP A N 1
ATOM 681 C CA . ASP A 1 87 ? -1.749 10.485 -16.673 1.00 93.56 87 ASP A CA 1
ATOM 682 C C . ASP A 1 87 ? -0.329 9.894 -16.583 1.00 93.56 87 ASP A C 1
ATOM 684 O O . ASP A 1 87 ? 0.588 10.428 -17.205 1.00 93.56 87 ASP A O 1
ATOM 688 N N . GLY A 1 88 ? -0.149 8.762 -15.892 1.00 95.19 88 GLY A N 1
ATOM 689 C CA . GLY A 1 88 ? 1.102 8.006 -15.892 1.00 95.19 88 GLY A CA 1
ATOM 690 C C . GLY A 1 88 ? 1.685 7.731 -14.510 1.00 95.19 88 GLY A C 1
ATOM 691 O O . GLY A 1 88 ? 0.967 7.663 -13.515 1.00 95.19 88 GLY A O 1
ATOM 692 N N . ALA A 1 89 ? 2.997 7.509 -14.462 1.00 97.75 89 ALA A N 1
ATOM 693 C CA . ALA A 1 89 ? 3.742 7.277 -13.234 1.00 97.75 89 ALA A CA 1
ATOM 694 C C . ALA A 1 89 ? 3.981 8.590 -12.485 1.00 97.75 89 ALA A C 1
ATOM 696 O O . ALA A 1 89 ? 4.384 9.587 -13.081 1.00 97.75 89 ALA A O 1
ATOM 697 N N . HIS A 1 90 ? 3.795 8.550 -11.169 1.00 98.00 90 HIS A N 1
ATOM 698 C CA . HIS A 1 90 ? 4.005 9.668 -10.252 1.00 98.00 90 HIS A CA 1
ATOM 699 C C . HIS A 1 90 ? 4.899 9.261 -9.089 1.00 98.00 90 HIS A C 1
ATOM 701 O O . HIS A 1 90 ? 4.988 8.084 -8.727 1.00 98.00 90 HIS A O 1
ATOM 707 N N . LYS A 1 91 ? 5.533 10.274 -8.500 1.00 97.94 91 LYS A N 1
ATOM 708 C CA . LYS A 1 91 ? 6.298 10.205 -7.258 1.00 97.94 91 LYS A CA 1
ATOM 709 C C . LYS A 1 91 ? 5.842 11.365 -6.384 1.00 97.94 91 LYS A C 1
ATOM 711 O O . LYS A 1 91 ? 6.314 12.489 -6.551 1.00 97.94 91 LYS A O 1
ATOM 716 N N . ASP A 1 92 ? 4.961 11.071 -5.441 1.00 97.06 92 ASP A N 1
ATOM 717 C CA . ASP A 1 92 ? 4.293 12.089 -4.640 1.00 97.06 92 ASP A CA 1
ATOM 718 C C . ASP A 1 92 ? 4.593 11.934 -3.154 1.00 97.06 92 ASP A C 1
ATOM 720 O O . ASP A 1 92 ? 4.910 10.855 -2.659 1.00 97.06 92 ASP A O 1
ATOM 724 N N . ILE A 1 93 ? 4.450 13.033 -2.418 1.00 95.56 93 ILE A N 1
ATOM 725 C CA . ILE A 1 93 ? 4.437 13.007 -0.957 1.00 95.56 93 ILE A CA 1
ATOM 726 C C . ILE A 1 93 ? 2.983 12.872 -0.515 1.00 95.56 93 ILE A C 1
ATOM 728 O O . ILE A 1 93 ? 2.188 13.800 -0.678 1.00 95.56 93 ILE A O 1
ATOM 732 N N . TRP A 1 94 ? 2.632 11.733 0.072 1.00 91.50 94 TRP A N 1
ATOM 733 C CA . TRP A 1 94 ? 1.291 11.517 0.605 1.00 91.50 94 TRP A CA 1
ATOM 734 C C . TRP A 1 94 ? 1.228 12.008 2.058 1.00 91.50 94 TRP A C 1
ATOM 736 O O . TRP A 1 94 ? 1.918 11.502 2.938 1.00 91.50 94 TRP A O 1
ATOM 746 N N . LYS A 1 95 ? 0.409 13.035 2.312 1.00 83.88 95 LYS A N 1
ATOM 747 C CA . LYS A 1 95 ? 0.243 13.685 3.624 1.00 83.88 95 LYS A CA 1
ATOM 748 C C . LYS A 1 95 ? -1.226 13.819 3.991 1.00 83.88 95 LYS A C 1
ATOM 750 O O . LYS A 1 95 ? -2.082 13.872 3.111 1.00 83.88 95 LYS A O 1
ATOM 755 N N . ASN A 1 96 ? -1.486 13.988 5.289 1.00 69.25 96 ASN A N 1
ATOM 756 C CA . ASN A 1 96 ? -2.798 14.351 5.840 1.00 69.25 96 ASN A CA 1
ATOM 757 C C . ASN A 1 96 ? -3.921 13.377 5.454 1.00 69.25 96 ASN A C 1
ATOM 759 O O . ASN A 1 96 ? -5.077 13.773 5.306 1.00 69.25 96 ASN A O 1
ATOM 763 N N . GLN A 1 97 ? -3.572 12.109 5.260 1.00 70.00 97 GLN A N 1
ATOM 764 C CA . GLN A 1 97 ? -4.508 11.031 4.992 1.00 70.00 97 GLN A CA 1
ATOM 765 C C . GLN A 1 97 ? -4.140 9.847 5.877 1.00 70.00 97 GLN A C 1
ATOM 767 O O . GLN A 1 97 ? -2.985 9.667 6.247 1.00 70.00 97 GLN A O 1
ATOM 772 N N . ASN A 1 98 ? -5.153 9.067 6.222 1.00 80.00 98 ASN A N 1
ATOM 773 C CA . ASN A 1 98 ? -4.987 7.791 6.888 1.00 80.00 98 ASN A CA 1
ATOM 774 C C . ASN A 1 98 ? -4.656 6.741 5.820 1.00 80.00 98 ASN A C 1
ATOM 776 O O . ASN A 1 98 ? -5.401 6.603 4.846 1.00 80.00 98 ASN A O 1
ATOM 780 N N . PHE A 1 99 ? -3.543 6.032 5.979 1.00 88.44 99 PHE A N 1
ATOM 781 C CA . PHE A 1 99 ? -3.072 5.018 5.031 1.00 88.44 99 PHE A CA 1
ATOM 782 C C . PHE A 1 99 ? -3.092 3.642 5.673 1.00 88.44 99 PHE A C 1
ATOM 784 O O . PHE A 1 99 ? -2.809 3.524 6.860 1.00 88.44 99 PHE A O 1
ATOM 791 N N . ILE A 1 100 ? -3.317 2.597 4.885 1.00 89.06 100 ILE A N 1
ATOM 792 C CA . ILE A 1 100 ? -2.847 1.268 5.278 1.00 89.06 100 ILE A CA 1
ATOM 793 C C . ILE A 1 100 ? -1.433 1.145 4.719 1.00 89.06 100 ILE A C 1
ATOM 795 O O . ILE A 1 100 ? -1.244 1.266 3.508 1.00 89.06 100 ILE A O 1
ATOM 799 N N . CYS A 1 101 ? -0.447 0.944 5.588 1.00 89.56 101 CYS A N 1
ATOM 800 C CA . CYS A 1 101 ? 0.927 0.673 5.177 1.00 89.56 101 CYS A CA 1
ATOM 801 C C . CYS A 1 101 ? 1.212 -0.804 5.422 1.00 89.56 101 CYS A C 1
ATOM 803 O O . CYS A 1 101 ? 1.333 -1.223 6.569 1.00 89.56 101 CYS A O 1
ATOM 805 N N . ILE A 1 102 ? 1.269 -1.586 4.348 1.00 88.31 102 ILE A N 1
ATOM 806 C CA . ILE A 1 102 ? 1.575 -3.014 4.404 1.00 88.31 102 ILE A CA 1
ATOM 807 C C . ILE A 1 102 ? 3.096 -3.151 4.269 1.00 88.31 102 ILE A C 1
ATOM 809 O O . ILE A 1 102 ? 3.617 -2.804 3.203 1.00 88.31 102 ILE A O 1
ATOM 813 N N . PRO A 1 103 ? 3.816 -3.613 5.307 1.00 89.69 103 PRO A N 1
ATOM 814 C CA . PRO A 1 103 ? 5.268 -3.713 5.255 1.00 89.69 103 PRO A CA 1
ATOM 815 C C . PRO A 1 103 ? 5.723 -4.691 4.171 1.00 89.69 103 PRO A C 1
ATOM 817 O O . PRO A 1 103 ? 5.188 -5.792 4.050 1.00 89.69 103 PRO A O 1
ATOM 820 N N . LEU A 1 104 ? 6.736 -4.293 3.411 1.00 89.44 104 LEU A N 1
ATOM 821 C CA . LEU A 1 104 ? 7.448 -5.124 2.452 1.00 89.44 104 LEU A CA 1
ATOM 822 C C . LEU A 1 104 ? 8.903 -5.259 2.898 1.00 89.44 104 LEU A C 1
ATOM 824 O O . LEU A 1 104 ? 9.511 -4.311 3.395 1.00 89.44 104 LEU A O 1
ATOM 828 N N . SER A 1 105 ? 9.484 -6.438 2.699 1.00 89.56 105 SER A N 1
ATOM 829 C CA . SER A 1 105 ? 10.888 -6.682 3.038 1.00 89.56 105 SER A CA 1
ATOM 830 C C . SER A 1 105 ? 11.783 -6.437 1.818 1.00 89.56 105 SER A C 1
ATOM 832 O O . SER A 1 105 ? 11.715 -7.205 0.856 1.00 89.56 105 SER A O 1
ATOM 834 N N . PRO A 1 106 ? 12.628 -5.390 1.808 1.00 87.19 106 PRO A N 1
ATOM 835 C CA . PRO A 1 106 ? 13.522 -5.154 0.683 1.00 87.19 106 PRO A CA 1
ATOM 836 C C . PRO A 1 106 ? 14.521 -6.314 0.533 1.00 87.19 106 PRO A C 1
ATOM 838 O O . PRO A 1 106 ? 15.051 -6.797 1.541 1.00 87.19 106 PRO A O 1
ATOM 841 N N . PRO A 1 107 ? 14.843 -6.750 -0.701 1.00 87.94 107 PRO A N 1
ATOM 842 C CA . PRO A 1 107 ? 15.876 -7.755 -0.919 1.00 87.94 107 PRO A CA 1
ATOM 843 C C . PRO A 1 107 ? 17.196 -7.364 -0.245 1.00 87.94 107 PRO A C 1
ATOM 845 O O . PRO A 1 107 ? 17.639 -6.215 -0.317 1.00 87.94 107 PRO A O 1
ATOM 848 N N . ASN A 1 108 ? 17.815 -8.327 0.440 1.00 86.75 108 ASN A N 1
ATOM 849 C CA . ASN A 1 108 ? 19.039 -8.140 1.230 1.00 86.75 108 ASN A CA 1
ATOM 850 C C . ASN A 1 108 ? 18.941 -7.065 2.333 1.00 86.75 108 ASN A C 1
ATOM 852 O O . ASN A 1 108 ? 19.973 -6.585 2.799 1.00 86.75 108 ASN A O 1
ATOM 856 N N . ASN A 1 109 ? 17.730 -6.665 2.742 1.00 87.69 109 ASN A N 1
ATOM 857 C CA . ASN A 1 109 ? 17.489 -5.603 3.726 1.00 87.69 109 ASN A CA 1
ATOM 858 C C . ASN A 1 109 ? 18.175 -4.264 3.380 1.00 87.69 109 ASN A C 1
ATOM 860 O O . ASN A 1 109 ? 18.564 -3.507 4.269 1.00 87.69 109 ASN A O 1
ATOM 864 N N . SER A 1 110 ? 18.358 -3.971 2.087 1.00 95.50 110 SER A N 1
ATOM 865 C CA . SER A 1 110 ? 19.122 -2.806 1.634 1.00 95.50 110 SER A CA 1
ATOM 866 C C . SER A 1 110 ? 18.214 -1.648 1.220 1.00 95.50 110 SER A C 1
ATOM 868 O O . SER A 1 110 ? 17.529 -1.711 0.198 1.00 95.50 110 SER A O 1
ATOM 870 N N . ALA A 1 111 ? 18.264 -0.560 1.995 1.00 96.75 111 ALA A N 1
ATOM 871 C CA . ALA A 1 111 ? 17.589 0.700 1.682 1.00 96.75 111 ALA A CA 1
ATOM 872 C C . ALA A 1 111 ? 18.049 1.286 0.339 1.00 96.75 111 ALA A C 1
ATOM 874 O O . ALA A 1 111 ? 17.229 1.667 -0.491 1.00 96.75 111 ALA A O 1
ATOM 875 N N . LEU A 1 112 ? 19.366 1.280 0.104 1.00 96.81 112 LEU A N 1
ATOM 876 C CA . LEU A 1 112 ? 19.961 1.787 -1.130 1.00 96.81 112 LEU A CA 1
ATOM 877 C C . LEU A 1 112 ? 19.457 1.007 -2.349 1.00 96.81 112 LEU A C 1
ATOM 879 O O . LEU A 1 112 ? 19.000 1.610 -3.314 1.00 96.81 112 LEU A O 1
ATOM 883 N N . PHE A 1 113 ? 19.480 -0.329 -2.276 1.00 97.12 113 PHE A N 1
ATOM 884 C CA . PHE A 1 113 ? 18.988 -1.177 -3.363 1.00 97.12 113 PHE A CA 1
ATOM 885 C C . PHE A 1 113 ? 17.508 -0.915 -3.654 1.00 97.12 113 PHE A C 1
ATOM 887 O O . PHE A 1 113 ? 17.120 -0.795 -4.814 1.00 97.12 113 PHE A O 1
ATOM 894 N N . TRP A 1 114 ? 16.684 -0.813 -2.606 1.00 98.00 114 TRP A N 1
ATOM 895 C CA . TRP A 1 114 ? 15.255 -0.539 -2.740 1.00 98.00 114 TRP A CA 1
ATOM 896 C C . TRP A 1 114 ? 14.994 0.770 -3.487 1.00 98.00 114 TRP A C 1
ATOM 898 O O . TRP A 1 114 ? 14.248 0.783 -4.466 1.00 98.00 114 TRP A O 1
ATOM 908 N N . ASP A 1 115 ? 15.646 1.855 -3.068 1.00 98.44 115 ASP A N 1
ATOM 909 C CA . ASP A 1 115 ? 15.427 3.181 -3.646 1.00 98.44 115 ASP A CA 1
ATOM 910 C C . ASP A 1 115 ? 15.984 3.302 -5.071 1.00 98.44 115 ASP A C 1
ATOM 912 O O . ASP A 1 115 ? 15.357 3.933 -5.932 1.00 98.44 115 ASP A O 1
ATOM 916 N N . GLU A 1 116 ? 17.128 2.671 -5.352 1.00 98.19 116 GLU A N 1
ATOM 917 C CA . GLU A 1 116 ? 17.691 2.579 -6.703 1.00 98.19 116 GLU A CA 1
ATOM 918 C C . GLU A 1 116 ? 16.759 1.799 -7.636 1.00 98.19 116 GLU A C 1
ATOM 920 O O . GLU A 1 116 ? 16.432 2.277 -8.728 1.00 98.19 116 GLU A O 1
ATOM 925 N N . ALA A 1 117 ? 16.262 0.640 -7.192 1.00 98.38 117 ALA A N 1
ATOM 926 C CA . ALA A 1 117 ? 15.324 -0.172 -7.959 1.00 98.38 117 ALA A CA 1
ATOM 927 C C . ALA A 1 117 ? 14.000 0.564 -8.203 1.00 98.38 117 ALA A C 1
ATOM 929 O O . ALA A 1 117 ? 13.478 0.549 -9.320 1.00 98.38 117 ALA A O 1
ATOM 930 N N . LEU A 1 118 ? 13.470 1.255 -7.192 1.00 98.25 118 LEU A N 1
ATOM 931 C CA . LEU A 1 118 ? 12.217 2.002 -7.299 1.00 98.25 118 LEU A CA 1
ATOM 932 C C . LEU A 1 118 ? 12.361 3.203 -8.248 1.00 98.25 118 LEU A C 1
ATOM 934 O O . LEU A 1 118 ? 11.4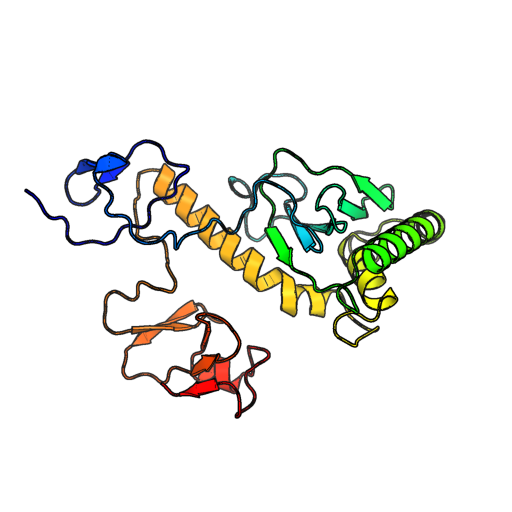79 3.463 -9.071 1.00 98.25 118 LEU A O 1
ATOM 938 N N . THR A 1 119 ? 13.513 3.880 -8.220 1.00 98.44 119 THR A N 1
ATOM 939 C CA . THR A 1 119 ? 13.849 4.970 -9.152 1.00 98.44 119 THR A CA 1
ATOM 940 C C . THR A 1 119 ? 14.014 4.468 -10.590 1.00 98.44 119 THR A C 1
ATOM 942 O O . THR A 1 119 ? 13.513 5.094 -11.535 1.00 98.44 119 THR A O 1
ATOM 945 N N . ALA A 1 120 ? 14.682 3.326 -10.776 1.00 98.56 120 ALA A N 1
ATOM 946 C CA . ALA A 1 120 ? 14.830 2.690 -12.082 1.00 98.56 120 ALA A CA 1
ATOM 947 C C . ALA A 1 120 ? 13.470 2.247 -12.645 1.00 98.56 120 ALA A C 1
ATOM 949 O O . ALA A 1 120 ? 13.156 2.521 -13.807 1.00 98.56 120 ALA A O 1
ATOM 950 N N . HIS A 1 121 ? 12.629 1.639 -11.804 1.00 98.56 121 HIS A N 1
ATOM 951 C CA . HIS A 1 121 ? 11.267 1.251 -12.154 1.00 98.56 121 HIS A CA 1
ATOM 952 C C . HIS A 1 121 ? 10.430 2.462 -12.581 1.00 98.56 121 HIS A C 1
ATOM 954 O O . HIS A 1 121 ? 9.867 2.466 -13.675 1.00 98.56 121 HIS A O 1
ATOM 960 N N . TYR A 1 122 ? 10.421 3.529 -11.781 1.00 98.50 122 TYR A N 1
ATOM 961 C CA . TYR A 1 122 ? 9.727 4.775 -12.107 1.00 98.50 122 TYR A CA 1
ATOM 962 C C . TYR A 1 122 ? 10.154 5.352 -13.467 1.00 98.50 122 TYR A C 1
ATOM 964 O O . TYR A 1 122 ? 9.314 5.682 -14.305 1.00 98.50 122 TYR A O 1
ATOM 972 N N . SER A 1 123 ? 11.463 5.404 -13.727 1.00 98.06 123 SER A N 1
ATOM 973 C CA . SER A 1 123 ? 12.016 5.902 -14.995 1.00 98.06 123 SER A CA 1
ATOM 974 C C . SER A 1 123 ? 11.598 5.041 -16.197 1.00 98.06 123 SER A C 1
ATOM 976 O O . SER A 1 123 ? 11.283 5.561 -17.275 1.00 98.06 123 SER A O 1
ATOM 978 N N . SER A 1 124 ? 11.546 3.720 -16.008 1.00 97.56 124 SER A N 1
ATOM 979 C CA . SER A 1 124 ? 11.040 2.776 -17.008 1.00 97.56 124 SER A CA 1
ATOM 980 C C . SER A 1 124 ? 9.553 3.005 -17.299 1.00 97.56 124 SER A C 1
ATOM 982 O O . SER A 1 124 ? 9.144 3.075 -18.461 1.00 97.56 124 SER A O 1
ATOM 984 N N . GLU A 1 125 ? 8.742 3.226 -16.264 1.00 97.44 125 GLU A N 1
ATOM 985 C CA . GLU A 1 125 ? 7.300 3.450 -16.392 1.00 97.44 125 GLU A CA 1
ATOM 986 C C . GLU A 1 125 ? 6.967 4.765 -17.114 1.00 97.44 125 GLU A C 1
ATOM 988 O O . GLU A 1 125 ? 6.092 4.770 -17.983 1.00 97.44 125 GLU A O 1
ATOM 993 N N . LEU A 1 126 ? 7.727 5.842 -16.871 1.00 96.44 126 LEU A N 1
ATOM 994 C CA . LEU A 1 126 ? 7.616 7.102 -17.626 1.00 96.44 126 LEU A CA 1
ATOM 995 C C . LEU A 1 126 ? 7.867 6.921 -19.132 1.00 96.44 126 LEU A C 1
ATOM 997 O O . LEU A 1 126 ? 7.297 7.628 -19.970 1.00 96.44 126 LEU A O 1
ATOM 1001 N N . SER A 1 127 ? 8.723 5.968 -19.497 1.00 95.94 127 SER A N 1
ATOM 1002 C CA . SER A 1 127 ? 8.973 5.621 -20.898 1.00 95.94 127 SER A CA 1
ATOM 1003 C C . SER A 1 127 ? 7.870 4.716 -21.452 1.00 95.94 127 SER A C 1
ATOM 1005 O O . SER A 1 127 ? 7.367 4.948 -22.556 1.00 95.94 127 SER A O 1
ATOM 1007 N N . ARG A 1 128 ? 7.454 3.711 -20.672 1.00 93.38 128 ARG A N 1
ATOM 1008 C CA . ARG A 1 128 ? 6.448 2.709 -21.046 1.00 93.38 128 ARG A CA 1
ATOM 1009 C C . ARG A 1 128 ? 5.062 3.315 -21.250 1.00 93.38 128 ARG A C 1
ATOM 1011 O O . ARG A 1 128 ? 4.384 2.945 -22.208 1.00 93.38 128 ARG A O 1
ATOM 1018 N N . GLN A 1 129 ? 4.660 4.281 -20.422 1.00 93.56 129 GLN A N 1
ATOM 1019 C CA . GLN A 1 129 ? 3.325 4.894 -20.475 1.00 93.56 129 GLN A CA 1
ATOM 1020 C C . GLN A 1 129 ? 3.000 5.561 -21.821 1.00 93.56 129 GLN A C 1
ATOM 1022 O O . GLN A 1 129 ? 1.835 5.679 -22.183 1.00 93.56 129 GLN A O 1
ATOM 1027 N N . LYS A 1 130 ? 4.022 5.942 -22.602 1.00 92.88 130 LYS A N 1
ATOM 1028 C CA . LYS A 1 130 ? 3.855 6.497 -23.957 1.00 92.88 130 LYS A CA 1
ATOM 1029 C C . LYS A 1 130 ? 3.294 5.479 -24.955 1.00 92.88 130 LYS A C 1
ATOM 1031 O O . LYS A 1 130 ? 2.687 5.869 -25.944 1.00 92.88 130 LYS A O 1
ATOM 1036 N N . ARG A 1 131 ? 3.542 4.185 -24.726 1.00 94.56 131 ARG A N 1
ATOM 1037 C CA . ARG A 1 131 ? 3.101 3.073 -25.589 1.00 94.56 131 ARG A CA 1
ATOM 1038 C C . ARG A 1 131 ? 1.978 2.265 -24.952 1.00 94.56 131 ARG A C 1
ATOM 1040 O O . ARG A 1 131 ? 1.116 1.748 -25.648 1.00 94.56 131 ARG A O 1
ATOM 1047 N N . THR A 1 132 ? 1.998 2.160 -23.630 1.00 93.88 132 THR A N 1
ATOM 1048 C CA . THR A 1 132 ? 1.001 1.443 -22.840 1.00 93.88 132 THR A CA 1
ATOM 1049 C C . THR A 1 132 ? 0.468 2.409 -21.786 1.00 93.88 132 THR A C 1
ATOM 1051 O O . THR A 1 132 ? 0.963 2.402 -20.656 1.00 93.88 132 THR A O 1
ATOM 1054 N N . PRO A 1 133 ? -0.477 3.294 -22.151 1.00 95.12 133 PRO A N 1
ATOM 1055 C CA . PRO A 1 133 ? -1.045 4.265 -21.223 1.00 95.12 133 PRO A CA 1
ATOM 1056 C C . PRO A 1 133 ? -1.903 3.574 -20.159 1.00 95.12 133 PRO A C 1
ATOM 1058 O O . PRO A 1 133 ? -2.110 2.357 -20.184 1.00 95.12 133 PRO A O 1
ATOM 1061 N N . TYR A 1 134 ? -2.383 4.354 -19.196 1.00 96.75 134 TYR A N 1
ATOM 1062 C CA . TYR A 1 134 ? -3.251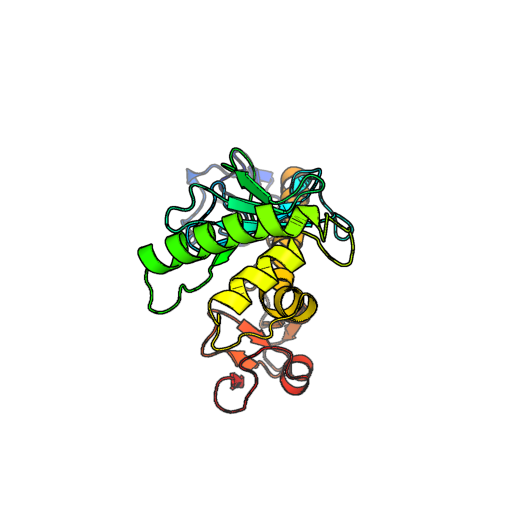 3.850 -18.142 1.00 96.75 134 TYR A CA 1
ATOM 1063 C C . TYR A 1 134 ? -4.511 3.184 -18.705 1.00 96.75 134 TYR A C 1
ATOM 1065 O O . TYR A 1 134 ? -5.202 3.743 -19.556 1.00 96.75 134 TYR A O 1
ATOM 1073 N N . HIS A 1 135 ? -4.840 2.014 -18.161 1.00 95.38 135 HIS A N 1
ATOM 1074 C CA . HIS A 1 135 ? -6.108 1.332 -18.387 1.00 95.38 135 HIS A CA 1
ATOM 1075 C C . HIS A 1 135 ? -6.635 0.807 -17.055 1.00 95.38 135 HIS A C 1
ATOM 1077 O O . HIS A 1 135 ? -5.886 0.194 -16.294 1.00 95.38 135 HIS A O 1
ATOM 1083 N N . THR A 1 136 ? -7.920 1.027 -16.775 1.00 90.00 136 THR A N 1
ATOM 1084 C CA . THR A 1 136 ? -8.533 0.711 -15.474 1.00 90.00 136 THR A CA 1
ATOM 1085 C C . THR A 1 136 ? -8.390 -0.757 -15.090 1.00 90.00 136 THR A C 1
ATOM 1087 O O . THR A 1 136 ? -8.253 -1.045 -13.904 1.00 90.00 136 THR A O 1
ATOM 1090 N N . LEU A 1 137 ? -8.378 -1.671 -16.065 1.00 88.62 137 LEU A N 1
ATOM 1091 C CA . LEU A 1 137 ? -8.261 -3.111 -15.825 1.00 88.62 137 LEU A CA 1
ATOM 1092 C C . LEU A 1 137 ? -6.855 -3.657 -16.099 1.00 88.62 137 LEU A C 1
ATOM 1094 O O . LEU A 1 137 ? -6.361 -4.463 -15.315 1.00 88.62 137 LEU A O 1
ATOM 1098 N N . ASP A 1 138 ? -6.190 -3.207 -17.162 1.00 90.44 138 ASP A N 1
ATOM 1099 C CA . ASP A 1 138 ? -5.002 -3.906 -17.690 1.00 90.44 138 ASP A CA 1
ATOM 1100 C C . ASP A 1 138 ? -3.677 -3.211 -17.375 1.00 90.44 138 ASP A C 1
ATOM 1102 O O . ASP A 1 138 ? -2.616 -3.836 -17.423 1.00 90.44 138 ASP A O 1
ATOM 1106 N N . ASN A 1 139 ? -3.714 -1.916 -17.057 1.00 95.69 139 ASN A N 1
ATOM 1107 C CA . ASN A 1 139 ? -2.516 -1.146 -16.760 1.00 95.69 139 ASN A CA 1
ATOM 1108 C C . ASN A 1 139 ? -2.819 -0.006 -15.786 1.00 95.69 139 ASN A C 1
ATOM 1110 O O . ASN A 1 139 ? -2.875 1.164 -16.166 1.00 95.69 139 ASN A O 1
ATOM 1114 N N . ASN A 1 140 ? -3.022 -0.366 -14.525 1.00 96.19 140 ASN A N 1
ATOM 1115 C CA . ASN A 1 140 ? -3.334 0.556 -13.437 1.00 96.19 140 ASN A CA 1
ATOM 1116 C C . ASN A 1 140 ? -2.239 0.524 -12.345 1.00 96.19 140 ASN A C 1
ATOM 1118 O O . ASN A 1 140 ? -1.137 0.008 -12.560 1.00 96.19 140 ASN A O 1
ATOM 1122 N N . CYS A 1 141 ? -2.538 1.076 -11.167 1.00 97.62 141 CYS A N 1
ATOM 1123 C CA . CYS A 1 141 ? -1.637 1.086 -10.013 1.00 97.62 141 CYS A CA 1
ATOM 1124 C C . CYS A 1 141 ? -1.261 -0.315 -9.501 1.00 97.62 141 CYS A C 1
ATOM 1126 O O . CYS A 1 141 ? -0.116 -0.513 -9.107 1.00 97.62 141 CYS A O 1
ATOM 1128 N N . TYR A 1 142 ? -2.148 -1.308 -9.604 1.00 97.81 142 TYR A N 1
ATOM 1129 C CA . TYR A 1 142 ? -1.822 -2.699 -9.275 1.00 97.81 142 TYR A CA 1
ATOM 1130 C C . TYR A 1 142 ? -0.782 -3.263 -10.233 1.00 97.81 142 TYR A C 1
ATOM 1132 O O . TYR A 1 142 ? 0.196 -3.863 -9.801 1.00 97.81 142 TYR A O 1
ATOM 1140 N N . ASN A 1 143 ? -0.942 -3.028 -11.537 1.00 98.00 143 ASN A N 1
ATOM 1141 C CA . ASN A 1 143 ? 0.041 -3.495 -12.512 1.00 98.00 143 ASN A CA 1
ATOM 1142 C C . ASN A 1 143 ? 1.410 -2.819 -12.331 1.00 98.00 143 ASN A C 1
ATOM 1144 O O . ASN A 1 143 ? 2.430 -3.459 -12.569 1.00 98.00 143 ASN A O 1
ATOM 1148 N N . PHE A 1 144 ? 1.437 -1.544 -11.931 1.00 98.50 144 PHE A N 1
ATOM 1149 C CA . PHE A 1 144 ? 2.672 -0.833 -11.586 1.00 98.50 144 PHE A CA 1
ATOM 1150 C C . PHE A 1 144 ? 3.392 -1.519 -10.425 1.00 98.50 144 PHE A C 1
ATOM 1152 O O . PHE A 1 144 ? 4.533 -1.948 -10.583 1.00 98.50 144 PHE A O 1
ATOM 1159 N N . THR A 1 145 ? 2.685 -1.735 -9.314 1.00 98.44 145 THR A N 1
ATOM 1160 C CA . THR A 1 145 ? 3.215 -2.450 -8.149 1.00 98.44 145 THR A CA 1
ATOM 1161 C C . THR A 1 145 ? 3.710 -3.850 -8.506 1.00 98.44 145 THR A C 1
ATOM 1163 O O . THR A 1 145 ? 4.843 -4.191 -8.182 1.00 98.44 145 THR A O 1
ATOM 1166 N N . VAL A 1 146 ? 2.911 -4.644 -9.228 1.00 98.31 146 VAL A N 1
ATOM 1167 C CA . VAL A 1 146 ? 3.298 -5.997 -9.661 1.00 98.31 146 VAL A CA 1
ATOM 1168 C C . VAL A 1 146 ? 4.591 -5.972 -10.477 1.00 98.31 146 VAL A C 1
ATOM 1170 O O . VAL A 1 146 ? 5.494 -6.766 -10.228 1.00 98.31 146 VAL A O 1
ATOM 1173 N N . ARG A 1 147 ? 4.720 -5.042 -11.434 1.00 98.25 147 ARG A N 1
ATOM 1174 C CA . ARG A 1 147 ? 5.941 -4.925 -12.243 1.00 98.25 147 ARG A CA 1
ATOM 1175 C C . ARG A 1 147 ? 7.159 -4.549 -11.402 1.00 98.25 147 ARG A C 1
ATOM 1177 O O . ARG A 1 147 ? 8.231 -5.085 -11.667 1.00 98.25 147 ARG A O 1
ATOM 1184 N N . PHE A 1 148 ? 7.013 -3.659 -10.420 1.00 98.56 148 PHE A N 1
ATOM 1185 C CA . PHE A 1 148 ? 8.106 -3.326 -9.507 1.00 98.56 148 PHE A CA 1
ATOM 1186 C C . PHE A 1 148 ? 8.563 -4.559 -8.720 1.00 98.56 148 PHE A C 1
ATOM 1188 O O . PHE A 1 148 ? 9.735 -4.922 -8.790 1.00 98.56 148 PHE A O 1
ATOM 1195 N N . LEU A 1 149 ? 7.634 -5.246 -8.053 1.00 98.06 149 LEU A N 1
ATOM 1196 C CA . LEU A 1 149 ? 7.938 -6.424 -7.236 1.00 98.06 149 LEU A CA 1
ATOM 1197 C C . LEU A 1 149 ? 8.598 -7.539 -8.053 1.00 98.06 149 LEU A C 1
ATOM 1199 O O . LEU A 1 149 ? 9.618 -8.090 -7.643 1.00 98.06 149 LEU A O 1
ATOM 1203 N N . ASN A 1 150 ? 8.086 -7.791 -9.259 1.00 98.06 150 ASN A N 1
ATOM 1204 C CA . ASN A 1 150 ? 8.674 -8.767 -10.173 1.00 98.06 150 ASN A CA 1
ATOM 1205 C C . ASN A 1 150 ? 10.081 -8.366 -10.630 1.00 98.06 150 ASN A C 1
ATOM 1207 O O . ASN A 1 150 ? 10.942 -9.229 -10.786 1.00 98.06 150 ASN A O 1
ATOM 1211 N N . SER A 1 151 ? 10.341 -7.068 -10.822 1.00 97.62 151 SER A N 1
ATOM 1212 C CA . SER A 1 151 ? 11.660 -6.584 -11.255 1.00 97.62 151 SER A CA 1
ATOM 1213 C C . SER A 1 151 ? 12.758 -6.760 -10.205 1.00 97.62 151 SER A C 1
ATOM 1215 O O . SER A 1 151 ? 13.929 -6.836 -10.569 1.00 97.62 151 SER A O 1
ATOM 1217 N N . ILE A 1 152 ? 12.385 -6.857 -8.925 1.00 96.75 152 ILE A N 1
ATOM 1218 C CA . ILE A 1 152 ? 13.320 -7.067 -7.811 1.00 96.75 152 ILE A CA 1
ATOM 1219 C C . ILE A 1 152 ? 13.310 -8.506 -7.279 1.00 96.75 152 ILE A C 1
ATOM 1221 O O . ILE A 1 152 ? 13.961 -8.778 -6.274 1.00 96.75 152 ILE A O 1
ATOM 1225 N N . ASN A 1 153 ? 12.582 -9.414 -7.940 1.00 96.06 153 ASN A N 1
ATOM 1226 C CA . ASN A 1 153 ? 12.369 -10.791 -7.494 1.00 96.06 153 ASN A CA 1
ATOM 1227 C C . ASN A 1 153 ? 11.879 -10.870 -6.032 1.00 96.06 153 ASN A C 1
ATOM 1229 O O . ASN A 1 153 ? 12.436 -11.611 -5.214 1.00 96.06 153 ASN A O 1
ATOM 1233 N N . TYR A 1 154 ? 10.899 -10.026 -5.690 1.00 94.56 154 TYR A N 1
ATOM 1234 C CA . TYR A 1 154 ? 10.330 -9.959 -4.345 1.00 94.56 154 TYR A CA 1
ATOM 1235 C C . TYR A 1 154 ? 9.785 -11.328 -3.913 1.00 94.56 154 TYR A C 1
ATOM 1237 O O . TYR A 1 154 ? 9.296 -12.085 -4.740 1.00 94.56 154 TYR A O 1
ATOM 1245 N N . ASP A 1 155 ? 9.909 -11.676 -2.630 1.00 90.00 155 ASP A N 1
ATOM 1246 C CA . ASP A 1 155 ? 9.467 -12.978 -2.094 1.00 90.00 155 ASP A CA 1
ATOM 1247 C C . ASP A 1 155 ? 9.954 -14.191 -2.922 1.00 90.00 155 ASP A C 1
ATOM 1249 O O . ASP A 1 155 ? 9.254 -15.179 -3.126 1.00 90.00 155 ASP A O 1
ATOM 1253 N N . SER A 1 156 ? 11.180 -14.097 -3.452 1.00 91.81 156 SER A N 1
ATOM 1254 C CA . SER A 1 156 ? 11.799 -15.112 -4.319 1.00 91.81 156 SER A CA 1
ATOM 1255 C C . SER A 1 156 ? 11.039 -15.405 -5.623 1.00 91.81 156 SER A C 1
ATOM 1257 O O . SER A 1 156 ? 11.257 -16.456 -6.231 1.00 91.81 156 SER A O 1
ATOM 1259 N N . SER A 1 157 ? 10.183 -14.487 -6.079 1.00 93.31 157 SER A N 1
ATOM 1260 C CA . SER A 1 157 ? 9.367 -14.629 -7.284 1.00 93.31 157 SER A CA 1
ATOM 1261 C C . SER A 1 157 ? 9.468 -13.409 -8.200 1.00 93.31 157 SER A C 1
ATOM 1263 O O . SER A 1 157 ? 9.510 -12.259 -7.773 1.00 93.31 157 SER A O 1
ATOM 1265 N N . SER A 1 158 ? 9.462 -13.667 -9.507 1.00 95.31 158 SER A N 1
ATOM 1266 C CA . SER A 1 158 ? 9.443 -12.643 -10.563 1.00 95.31 158 SER A CA 1
ATOM 1267 C C . SER A 1 158 ? 8.169 -12.699 -11.411 1.00 95.31 158 SER A C 1
ATOM 1269 O O . SER A 1 158 ? 8.087 -12.076 -12.472 1.00 95.31 158 SER A O 1
ATOM 1271 N N . SER A 1 159 ? 7.161 -13.448 -10.955 1.00 96.88 159 SER A N 1
ATOM 1272 C CA . SER A 1 159 ? 5.928 -13.719 -11.697 1.00 96.88 159 SER A CA 1
ATOM 1273 C C . SER A 1 159 ? 4.660 -13.437 -10.893 1.00 96.88 159 SER A C 1
ATOM 1275 O O . SER A 1 159 ? 3.625 -14.045 -11.163 1.00 96.88 159 SER A O 1
ATOM 1277 N N . HIS A 1 160 ? 4.720 -12.524 -9.923 1.00 96.38 160 HIS A N 1
ATOM 1278 C CA . HIS A 1 160 ? 3.543 -12.113 -9.172 1.00 96.38 160 HIS A CA 1
ATOM 1279 C C . HIS A 1 160 ? 2.445 -11.591 -10.094 1.00 96.38 160 HIS A C 1
ATOM 1281 O O . HIS A 1 160 ? 2.708 -10.968 -11.132 1.00 96.38 160 HIS A O 1
ATOM 1287 N N . THR A 1 161 ? 1.201 -11.808 -9.679 1.00 96.75 161 THR A N 1
ATOM 1288 C CA . THR A 1 161 ? 0.004 -11.335 -10.383 1.00 96.75 161 THR A CA 1
ATOM 1289 C C . THR A 1 161 ? -0.786 -10.339 -9.537 1.00 96.75 161 THR A C 1
ATOM 1291 O O . THR A 1 161 ? -0.571 -10.214 -8.334 1.00 96.75 161 THR A O 1
ATOM 1294 N N . LYS A 1 162 ? -1.730 -9.614 -10.155 1.00 94.88 162 LYS A N 1
ATOM 1295 C CA . LYS A 1 162 ? -2.627 -8.710 -9.412 1.00 94.88 162 LYS A CA 1
ATOM 1296 C C . LYS A 1 162 ? -3.442 -9.464 -8.361 1.00 94.88 162 LYS A C 1
ATOM 1298 O O . LYS A 1 162 ? -3.584 -8.977 -7.246 1.00 94.88 162 LYS A O 1
ATOM 1303 N N . ASP A 1 163 ? -3.964 -10.627 -8.734 1.00 89.56 163 ASP A N 1
ATOM 1304 C CA . ASP A 1 163 ? -4.835 -11.416 -7.867 1.00 89.56 163 ASP A CA 1
ATOM 1305 C C . ASP A 1 163 ? -4.054 -11.937 -6.664 1.00 89.56 163 ASP A C 1
ATOM 1307 O O . ASP A 1 163 ? -4.522 -11.821 -5.536 1.00 89.56 163 ASP A O 1
ATOM 1311 N N . GLU A 1 164 ? -2.819 -12.387 -6.887 1.00 86.94 164 GLU A N 1
ATOM 1312 C CA . GLU A 1 164 ? -1.923 -12.821 -5.818 1.00 86.94 164 GLU A CA 1
ATOM 1313 C C . GLU A 1 164 ? -1.631 -11.696 -4.823 1.00 86.94 164 GLU A C 1
ATOM 1315 O O . GLU A 1 164 ? -1.855 -11.879 -3.630 1.00 86.94 164 GLU A O 1
ATOM 1320 N N . ILE A 1 165 ? -1.203 -10.509 -5.279 1.00 90.88 165 ILE A N 1
ATOM 1321 C CA . ILE A 1 165 ? -0.897 -9.414 -4.341 1.00 90.88 165 ILE A CA 1
ATOM 1322 C C . ILE A 1 165 ? -2.147 -8.955 -3.576 1.00 90.88 165 ILE A C 1
ATOM 1324 O O . ILE A 1 165 ? -2.060 -8.557 -2.412 1.00 90.88 165 ILE A O 1
ATOM 1328 N N . VAL A 1 166 ? -3.324 -9.025 -4.210 1.00 85.94 166 VAL A N 1
ATOM 1329 C CA . VAL A 1 166 ? -4.594 -8.679 -3.568 1.00 85.94 166 VAL A CA 1
ATOM 1330 C C . VAL A 1 166 ? -4.939 -9.695 -2.492 1.00 85.94 166 VAL A C 1
ATOM 1332 O O . VAL A 1 166 ? -5.230 -9.305 -1.362 1.00 85.94 166 VAL A O 1
ATOM 1335 N N . GLN A 1 167 ? -4.905 -10.981 -2.825 1.00 79.50 167 GLN A N 1
ATOM 1336 C CA . GLN A 1 167 ? -5.275 -12.058 -1.911 1.00 79.50 167 GLN A CA 1
ATOM 1337 C C . GLN A 1 167 ? -4.278 -12.183 -0.759 1.00 79.50 167 GLN A C 1
ATOM 1339 O O . GLN A 1 167 ? -4.690 -12.247 0.396 1.00 79.50 167 GLN A O 1
ATOM 1344 N N . LYS A 1 168 ? -2.978 -12.154 -1.067 1.00 79.50 168 LYS A N 1
ATOM 1345 C CA . LYS A 1 168 ? -1.904 -12.410 -0.105 1.00 79.50 168 LYS A CA 1
ATOM 1346 C C . LYS A 1 168 ? -1.632 -11.229 0.823 1.00 79.50 168 LYS A C 1
ATOM 1348 O O . LYS A 1 168 ? -1.412 -11.432 2.012 1.00 79.50 168 LYS A O 1
ATOM 1353 N N . TRP A 1 169 ? -1.646 -9.996 0.309 1.00 82.12 169 TRP A N 1
ATOM 1354 C CA . TRP A 1 169 ? -1.167 -8.841 1.082 1.00 82.12 169 TRP A CA 1
ATOM 1355 C C . TRP A 1 169 ? -2.222 -7.775 1.351 1.00 82.12 169 TRP A C 1
ATOM 1357 O O . TRP A 1 169 ? -2.182 -7.155 2.407 1.00 82.12 169 TRP A O 1
ATOM 1367 N N . ILE A 1 170 ? -3.160 -7.532 0.432 1.00 83.81 170 ILE A N 1
ATOM 1368 C CA . ILE A 1 170 ? -4.073 -6.379 0.543 1.00 83.81 170 ILE A CA 1
ATOM 1369 C C . ILE A 1 170 ? -5.377 -6.734 1.268 1.00 83.81 170 ILE A C 1
ATOM 1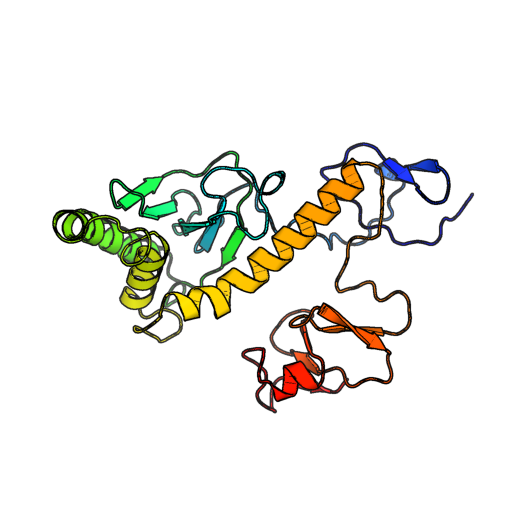371 O O . ILE A 1 170 ? -5.864 -5.935 2.066 1.00 83.81 170 ILE A O 1
ATOM 1375 N N . SER A 1 171 ? -5.952 -7.910 1.004 1.00 80.06 171 SER A N 1
ATOM 1376 C CA . SER A 1 171 ? -7.322 -8.245 1.426 1.00 80.06 171 SER A CA 1
ATOM 1377 C C . SER A 1 171 ? -7.493 -8.246 2.945 1.00 80.06 171 SER A C 1
ATOM 1379 O O . SER A 1 171 ? -8.449 -7.658 3.447 1.00 80.06 171 SER A O 1
ATOM 1381 N N . VAL A 1 172 ? -6.550 -8.844 3.682 1.00 75.31 172 VAL A N 1
ATOM 1382 C CA . VAL A 1 172 ? -6.621 -8.933 5.150 1.00 75.31 172 VAL A CA 1
ATOM 1383 C C . VAL A 1 172 ? -6.492 -7.548 5.812 1.00 75.31 172 VAL A C 1
ATOM 1385 O O . VAL A 1 172 ? -7.406 -7.170 6.549 1.00 75.31 172 VAL A O 1
ATOM 1388 N N . PRO A 1 173 ? -5.459 -6.724 5.524 1.00 76.81 173 PRO A N 1
ATOM 1389 C CA . PRO A 1 173 ? -5.354 -5.380 6.102 1.00 76.81 173 PRO A CA 1
ATOM 1390 C C . PRO A 1 173 ? -6.515 -4.447 5.737 1.00 76.81 173 PRO A C 1
ATOM 1392 O O . PRO A 1 173 ? -6.962 -3.658 6.575 1.00 76.81 173 PRO A O 1
ATOM 1395 N N . VAL A 1 174 ? -7.029 -4.533 4.504 1.00 80.31 174 VAL A N 1
ATOM 1396 C CA . VAL A 1 174 ? -8.203 -3.755 4.083 1.00 80.31 174 VAL A CA 1
ATOM 1397 C C . VAL A 1 174 ? -9.444 -4.200 4.848 1.00 80.31 174 VAL A C 1
ATOM 1399 O O . VAL A 1 174 ? -10.118 -3.347 5.419 1.00 80.31 174 VAL A O 1
ATOM 1402 N N . GLY A 1 175 ? -9.717 -5.505 4.936 1.00 75.12 175 GLY A N 1
ATOM 1403 C CA . GLY A 1 175 ? -10.865 -6.026 5.683 1.00 75.12 175 GLY A CA 1
ATOM 1404 C C . GLY A 1 175 ? -10.827 -5.637 7.164 1.00 75.12 175 GLY A C 1
ATOM 1405 O O . GLY A 1 175 ? -11.822 -5.152 7.705 1.00 75.12 175 GLY A O 1
ATOM 1406 N N . ALA A 1 176 ? -9.659 -5.745 7.804 1.00 71.38 176 ALA A N 1
ATOM 1407 C CA . ALA A 1 176 ? -9.462 -5.287 9.180 1.00 71.38 176 ALA A CA 1
ATOM 1408 C C . ALA A 1 176 ? -9.723 -3.776 9.330 1.00 71.38 176 ALA A C 1
ATOM 1410 O O . ALA A 1 176 ? -10.361 -3.335 10.287 1.00 71.38 176 ALA A O 1
ATOM 1411 N N . THR A 1 177 ? -9.286 -2.976 8.356 1.00 78.38 177 THR A N 1
ATOM 1412 C CA . THR A 1 177 ? -9.530 -1.527 8.337 1.00 78.38 177 THR A CA 1
ATOM 1413 C C . THR A 1 177 ? -11.007 -1.185 8.160 1.00 78.38 177 THR A C 1
ATOM 1415 O O . THR A 1 177 ? -11.502 -0.274 8.822 1.00 78.38 177 THR A O 1
ATOM 1418 N N . GLU A 1 178 ? -11.736 -1.907 7.308 1.00 77.50 178 GLU A N 1
ATOM 1419 C CA . GLU A 1 178 ? -13.179 -1.712 7.128 1.00 77.50 178 GLU A CA 1
ATOM 1420 C C . GLU A 1 178 ? -13.948 -1.972 8.428 1.00 77.50 178 GLU A C 1
ATOM 1422 O O . GLU A 1 178 ? -14.771 -1.144 8.830 1.00 77.50 178 GLU A O 1
ATOM 1427 N N . LEU A 1 179 ? -13.630 -3.071 9.123 1.00 71.50 179 LEU A N 1
ATOM 1428 C CA . LEU A 1 179 ? -14.196 -3.384 10.438 1.00 71.50 179 LEU A CA 1
ATOM 1429 C C . LEU A 1 179 ? -13.860 -2.295 11.463 1.00 71.50 179 LEU A C 1
ATOM 1431 O O . LEU A 1 179 ? -14.738 -1.846 12.206 1.00 71.50 179 LEU A O 1
ATOM 1435 N N . TYR A 1 180 ? -12.610 -1.820 11.462 1.00 74.06 180 TYR A N 1
ATOM 1436 C CA . TYR A 1 180 ? -12.171 -0.747 12.348 1.00 74.06 180 TYR A CA 1
ATOM 1437 C C . TYR A 1 180 ? -12.947 0.550 12.126 1.00 74.06 180 TYR A C 1
ATOM 1439 O O . TYR A 1 180 ? -13.427 1.170 13.079 1.00 74.06 180 TYR A O 1
ATOM 1447 N N . VAL A 1 181 ? -13.114 0.955 10.868 1.00 79.06 181 VAL A N 1
ATOM 1448 C CA . VAL A 1 181 ? -13.849 2.169 10.505 1.00 79.06 181 VAL A CA 1
ATOM 1449 C C . VAL A 1 181 ? -15.325 2.062 10.876 1.00 79.06 181 VAL A C 1
ATOM 1451 O O . VAL A 1 181 ? -15.892 3.018 11.417 1.00 79.06 181 VAL A O 1
ATOM 1454 N N . GLU A 1 182 ? -15.957 0.921 10.590 1.00 75.56 182 GLU A N 1
ATOM 1455 C CA . GLU A 1 182 ? -17.359 0.691 10.928 1.00 75.56 182 GLU A CA 1
ATOM 1456 C C . GLU A 1 182 ? -17.573 0.794 12.439 1.00 75.56 182 GLU A C 1
ATOM 1458 O O . GLU A 1 182 ? -18.457 1.525 12.905 1.00 75.56 182 GLU A O 1
ATOM 1463 N N . TRP A 1 183 ? -16.720 0.124 13.211 1.00 71.19 183 TRP A N 1
ATOM 1464 C CA . TRP A 1 183 ? -16.757 0.215 14.659 1.00 71.19 183 TRP A CA 1
ATOM 1465 C C . TRP A 1 183 ? -16.529 1.651 15.152 1.00 71.19 183 TRP A C 1
ATOM 1467 O O . TRP A 1 183 ? -17.303 2.151 15.973 1.00 71.19 183 TRP A O 1
ATOM 1477 N N . LEU A 1 184 ? -15.534 2.361 14.610 1.00 74.88 184 LEU A N 1
ATOM 1478 C CA . LEU A 1 184 ? -15.238 3.742 14.994 1.00 74.88 184 LEU A CA 1
ATOM 1479 C C . LEU A 1 184 ? -16.435 4.669 14.725 1.00 74.88 184 LEU A C 1
ATOM 1481 O O . LEU A 1 184 ? -16.707 5.582 15.510 1.00 74.88 184 LEU A O 1
ATOM 1485 N N . SER A 1 185 ? -17.173 4.434 13.638 1.00 75.94 185 SER A N 1
ATOM 1486 C CA . SER A 1 185 ? -18.406 5.156 13.310 1.00 75.94 185 SER A CA 1
ATOM 1487 C C . SER A 1 185 ? -19.504 4.923 14.357 1.00 75.94 185 SER A C 1
ATOM 1489 O O . SER A 1 185 ? -20.100 5.881 14.861 1.00 75.94 185 SER A O 1
ATOM 1491 N N . ARG A 1 186 ? -19.723 3.665 14.769 1.00 70.00 186 ARG A N 1
ATOM 1492 C CA . ARG A 1 186 ? -20.689 3.303 15.827 1.00 70.00 186 ARG A CA 1
ATOM 1493 C C . ARG A 1 186 ? -20.308 3.911 17.178 1.00 70.00 186 ARG A C 1
ATOM 1495 O O . ARG A 1 186 ? -21.155 4.521 17.835 1.00 70.00 186 ARG A O 1
ATOM 1502 N N . ALA A 1 187 ? -19.028 3.832 17.544 1.00 66.38 187 ALA A N 1
ATOM 1503 C CA . ALA A 1 187 ? -18.498 4.429 18.766 1.00 66.38 187 ALA A CA 1
ATOM 1504 C C . ALA A 1 187 ? -18.712 5.954 18.792 1.00 66.38 187 ALA A C 1
ATOM 1506 O O . ALA A 1 187 ? -19.195 6.495 19.790 1.00 66.38 187 ALA A O 1
ATOM 1507 N N . LYS A 1 188 ? -18.446 6.652 17.675 1.00 68.69 188 LYS A N 1
ATOM 1508 C CA . LYS A 1 188 ? -18.720 8.097 17.516 1.00 68.69 188 LYS A CA 1
ATOM 1509 C C . LYS A 1 188 ? -20.207 8.443 17.637 1.00 68.69 188 LYS A C 1
ATOM 1511 O O . LYS A 1 188 ? -20.536 9.510 18.148 1.00 68.69 188 LYS A O 1
ATOM 1516 N N . ALA A 1 189 ? -21.099 7.549 17.214 1.00 70.12 189 ALA A N 1
ATOM 1517 C CA . ALA A 1 189 ? -22.549 7.705 17.346 1.00 70.12 189 ALA A CA 1
ATOM 1518 C C . ALA A 1 189 ? -23.082 7.409 18.767 1.00 70.12 189 ALA A C 1
ATOM 1520 O O . ALA A 1 189 ? -24.295 7.356 18.967 1.00 70.12 189 ALA A O 1
ATOM 1521 N N . GLY A 1 190 ? -22.203 7.188 19.752 1.00 58.75 190 GLY A N 1
ATOM 1522 C CA . GLY A 1 190 ? -22.584 6.868 21.131 1.00 58.75 190 GLY A CA 1
ATOM 1523 C C . GLY A 1 190 ? -23.028 5.416 21.336 1.00 58.75 190 GLY A C 1
ATOM 1524 O O . GLY A 1 190 ? -23.446 5.059 22.435 1.00 58.75 190 GLY A O 1
ATOM 1525 N N . LYS A 1 191 ? -22.911 4.568 20.306 1.00 57.38 191 LYS A N 1
ATOM 1526 C CA . LYS A 1 191 ? -23.157 3.124 20.374 1.00 57.38 191 LYS A CA 1
ATOM 1527 C C . LYS A 1 191 ? -21.833 2.418 20.672 1.00 57.38 191 LYS A C 1
ATOM 1529 O O . LYS A 1 191 ? -21.218 1.830 19.788 1.00 57.38 191 LYS A O 1
ATOM 1534 N N . LEU A 1 192 ? -21.353 2.572 21.906 1.00 51.47 192 LEU A N 1
ATOM 1535 C CA . LEU A 1 192 ? -20.144 1.903 22.395 1.00 51.47 192 LEU A CA 1
ATOM 1536 C C . LEU A 1 192 ? -20.415 0.403 22.549 1.00 51.47 192 LEU A C 1
ATOM 1538 O O . LEU A 1 192 ? -20.875 -0.056 23.592 1.00 51.47 192 LEU A O 1
ATOM 1542 N N . GLU A 1 193 ? -20.117 -0.341 21.494 1.00 51.16 193 GLU A N 1
ATOM 1543 C CA . GLU A 1 193 ? -19.901 -1.784 21.547 1.00 51.16 193 GLU A CA 1
ATOM 1544 C C . GLU A 1 193 ? -18.394 -2.034 21.728 1.00 51.16 193 GLU A C 1
ATOM 1546 O O . GLU A 1 193 ? -17.586 -1.190 21.308 1.00 51.16 193 GLU A O 1
ATOM 1551 N N . PRO A 1 194 ? -17.980 -3.143 22.369 1.00 46.06 194 PRO A N 1
ATOM 1552 C CA . PRO A 1 194 ? -16.581 -3.554 22.352 1.00 46.06 194 PRO A CA 1
ATOM 1553 C C . PRO A 1 194 ? -16.056 -3.484 20.914 1.00 46.06 194 PRO A C 1
ATOM 1555 O O . PRO A 1 194 ? -16.764 -3.886 19.988 1.00 46.06 194 PRO A O 1
ATOM 1558 N N . TYR A 1 195 ? -14.838 -2.956 20.714 1.00 43.78 195 TYR A N 1
ATOM 1559 C CA . TYR A 1 195 ? -14.120 -3.269 19.476 1.00 43.78 195 TYR A CA 1
ATOM 1560 C C . TYR A 1 195 ? -14.206 -4.784 19.318 1.00 43.78 195 TYR A C 1
ATOM 1562 O O . TYR A 1 195 ? -14.041 -5.465 20.340 1.00 43.78 195 TYR A O 1
ATOM 1570 N N . PRO A 1 196 ? -14.490 -5.324 18.123 1.00 42.06 196 PRO A N 1
ATOM 1571 C CA . PRO A 1 196 ? -14.197 -6.718 17.859 1.00 42.06 196 PRO A CA 1
ATOM 1572 C C . PRO A 1 196 ? -12.675 -6.855 17.953 1.00 42.06 196 PRO A C 1
ATOM 1574 O O . PRO A 1 196 ? -11.961 -6.848 16.958 1.00 42.06 196 PRO A O 1
ATOM 1577 N N . SER A 1 197 ? -12.150 -6.864 19.177 1.00 37.38 197 SER A N 1
ATOM 1578 C CA . SER A 1 197 ? -10.831 -7.372 19.422 1.00 37.38 197 SER A CA 1
ATOM 1579 C C . SER A 1 197 ? -10.948 -8.844 19.091 1.00 37.38 197 SER A C 1
ATOM 1581 O O . SER A 1 197 ? -11.828 -9.546 19.599 1.00 37.38 197 SER A O 1
ATOM 1583 N N . PHE A 1 198 ? -10.038 -9.301 18.244 1.00 38.97 198 PHE A N 1
ATOM 1584 C CA . PHE A 1 198 ? -9.757 -10.722 18.110 1.00 38.97 198 PHE A CA 1
ATOM 1585 C C . PHE A 1 198 ? -9.483 -11.359 19.499 1.00 38.97 198 PHE A C 1
ATOM 1587 O O . PHE A 1 198 ? -9.701 -12.548 19.694 1.00 38.97 198 PHE A O 1
ATOM 1594 N N . GLU A 1 199 ? -9.186 -10.538 20.520 1.00 34.94 199 GLU A N 1
ATOM 1595 C CA . GLU A 1 199 ? -8.984 -10.918 21.920 1.00 34.94 199 GLU A CA 1
ATOM 1596 C C . GLU A 1 199 ? -10.228 -10.963 22.849 1.00 34.94 199 GLU A C 1
ATOM 1598 O O . GLU A 1 199 ? -10.086 -11.403 23.989 1.00 34.94 199 GLU A O 1
ATOM 1603 N N . ASN A 1 200 ? -11.447 -10.547 22.460 1.00 37.09 200 ASN A N 1
ATOM 1604 C CA . ASN A 1 200 ? -12.629 -10.630 23.354 1.00 37.09 200 ASN A CA 1
ATOM 1605 C C . ASN A 1 200 ? -13.721 -11.569 22.839 1.00 37.09 200 ASN A C 1
ATOM 1607 O O . ASN A 1 200 ? -14.893 -11.209 22.718 1.00 37.09 200 ASN A O 1
ATOM 1611 N N . CYS A 1 201 ? -13.373 -12.847 22.738 1.00 36.25 201 CYS A N 1
ATOM 1612 C CA . CYS A 1 201 ? -14.312 -13.883 23.151 1.00 36.25 201 CYS A CA 1
ATOM 1613 C C . CYS A 1 201 ? -14.380 -13.888 24.688 1.00 36.25 201 CYS A C 1
ATOM 1615 O O . CYS A 1 201 ? -13.789 -14.729 25.361 1.00 36.25 201 CYS A O 1
ATOM 1617 N N . GLY A 1 202 ? -15.121 -12.932 25.260 1.00 33.47 202 GLY A N 1
ATOM 1618 C CA . GLY A 1 202 ? -15.463 -12.852 26.690 1.00 33.47 202 GLY A CA 1
ATOM 1619 C C . GLY A 1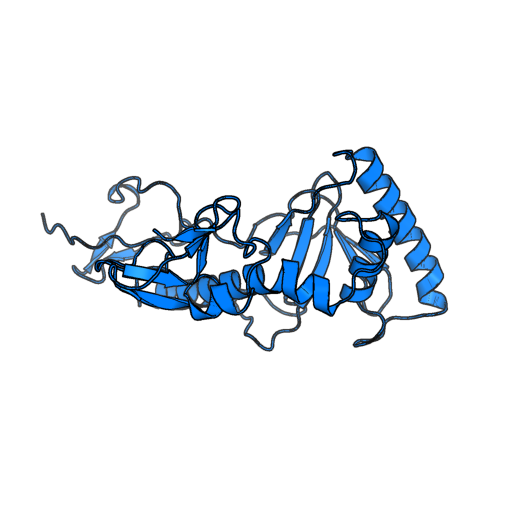 202 ? -16.404 -13.967 27.170 1.00 33.47 202 GLY A C 1
ATOM 1620 O O . GLY A 1 202 ? -17.221 -13.764 28.064 1.00 33.47 202 GLY A O 1
ATOM 1621 N N . GLY A 1 203 ? -16.297 -15.138 26.561 1.00 42.84 203 GLY A N 1
ATOM 1622 C CA . GLY A 1 203 ? -16.980 -16.360 26.922 1.00 42.84 203 GLY A CA 1
ATOM 1623 C C . GLY A 1 203 ? -16.227 -17.494 26.263 1.00 42.84 203 GLY A C 1
ATOM 1624 O O . GLY A 1 203 ? -16.499 -17.787 25.113 1.00 42.84 203 GLY A O 1
ATOM 1625 N N . ASP A 1 204 ? -15.252 -18.067 26.971 1.00 54.97 204 ASP A N 1
ATOM 1626 C CA . ASP A 1 204 ? -14.706 -19.405 26.725 1.00 54.97 204 ASP A CA 1
ATOM 1627 C C . ASP A 1 204 ? -14.595 -19.831 25.246 1.00 54.97 204 ASP A C 1
ATOM 1629 O O . ASP A 1 204 ? -14.968 -20.950 24.902 1.00 54.97 204 ASP A O 1
ATOM 1633 N N . GLY A 1 205 ? -14.096 -18.959 24.370 1.00 62.81 205 GLY A N 1
ATOM 1634 C CA . GLY A 1 205 ? -14.155 -19.138 22.920 1.00 62.81 205 GLY A CA 1
ATOM 1635 C C . GLY A 1 205 ? -13.041 -18.396 22.190 1.00 62.81 205 GLY A C 1
ATOM 1636 O O . GLY A 1 205 ? -12.184 -17.785 22.827 1.00 62.81 205 GLY A O 1
ATOM 1637 N N . TRP A 1 206 ? -13.033 -18.478 20.865 1.00 72.75 206 TRP A N 1
ATOM 1638 C CA . TRP A 1 206 ? -12.021 -17.891 19.984 1.00 72.75 206 TRP A CA 1
ATOM 1639 C C . TRP A 1 206 ? -12.624 -17.611 18.594 1.00 72.75 206 TRP A C 1
ATOM 1641 O O . TRP A 1 206 ? -13.683 -18.143 18.255 1.00 72.75 206 TRP A O 1
ATOM 1651 N N . ALA A 1 207 ? -11.988 -16.749 17.800 1.00 75.38 207 ALA A N 1
ATOM 1652 C CA . ALA A 1 207 ? -12.459 -16.376 16.467 1.00 75.38 207 ALA A CA 1
ATOM 1653 C C . ALA A 1 207 ? -11.482 -16.860 15.394 1.00 75.38 207 ALA A C 1
ATOM 1655 O O . ALA A 1 207 ? -10.277 -16.842 15.606 1.00 75.38 207 ALA A O 1
ATOM 1656 N N . CYS A 1 208 ? -11.995 -17.279 14.240 1.00 74.62 208 CYS A N 1
ATOM 1657 C CA . CYS A 1 208 ? -11.145 -17.602 13.100 1.00 74.62 208 CYS A CA 1
ATOM 1658 C C . CYS A 1 208 ? -10.790 -16.334 12.316 1.00 74.62 208 CYS A C 1
ATOM 1660 O O . CYS A 1 208 ? -11.686 -15.669 11.797 1.00 74.62 208 CYS A O 1
ATOM 1662 N N . ASP A 1 209 ? -9.501 -16.059 12.131 1.00 77.19 209 ASP A N 1
ATOM 1663 C CA . ASP A 1 209 ? -9.001 -14.872 11.421 1.00 77.19 209 ASP A CA 1
ATOM 1664 C C . ASP A 1 209 ? -9.289 -14.869 9.918 1.00 77.19 209 ASP A C 1
ATOM 1666 O O . ASP A 1 209 ? -9.291 -13.821 9.276 1.00 77.19 209 ASP A O 1
ATOM 1670 N N . THR A 1 210 ? -9.557 -16.036 9.329 1.00 72.88 210 THR A N 1
ATOM 1671 C CA . THR A 1 210 ? -9.929 -16.142 7.912 1.00 72.88 210 THR A CA 1
ATOM 1672 C C . THR A 1 210 ? -11.415 -15.874 7.690 1.00 72.88 210 THR A C 1
ATOM 1674 O O . THR A 1 210 ? -11.777 -15.039 6.865 1.00 72.88 210 THR A O 1
ATOM 1677 N N . CYS A 1 211 ? -12.297 -16.607 8.377 1.00 66.00 211 CYS A N 1
ATOM 1678 C CA . CYS A 1 211 ? -13.739 -16.543 8.107 1.00 66.00 211 CYS A CA 1
ATOM 1679 C C . CYS A 1 211 ? -14.512 -15.627 9.063 1.00 66.00 211 CYS A C 1
ATOM 1681 O O . CYS A 1 211 ? -15.693 -15.371 8.832 1.00 66.00 211 CYS A O 1
ATOM 1683 N N . GLY A 1 212 ? -13.884 -15.164 10.148 1.00 61.38 212 GLY A N 1
ATOM 1684 C CA . GLY A 1 212 ? -14.528 -14.385 11.208 1.00 61.38 212 GLY A CA 1
ATOM 1685 C C . GLY A 1 212 ? -15.523 -15.182 12.059 1.00 61.38 212 GLY A C 1
ATOM 1686 O O . GLY A 1 212 ? -16.256 -14.593 12.851 1.00 61.38 212 GLY A O 1
ATOM 1687 N N . GLY A 1 213 ? -15.596 -16.507 11.883 1.00 66.62 213 GLY A N 1
ATOM 1688 C CA . GLY A 1 213 ? -16.471 -17.378 12.667 1.00 66.62 213 GLY A CA 1
ATOM 1689 C C . GLY A 1 213 ? -16.069 -17.396 14.142 1.00 66.62 213 GLY A C 1
ATOM 1690 O O . GLY A 1 213 ? -14.880 -17.366 14.452 1.00 66.62 213 GLY A O 1
ATOM 1691 N N . LEU A 1 214 ? -17.058 -17.456 15.033 1.00 62.91 214 LEU A N 1
ATOM 1692 C CA . LEU A 1 214 ? -16.869 -17.534 16.483 1.00 62.91 214 LEU A CA 1
ATOM 1693 C C . LEU A 1 214 ? -17.058 -18.979 16.946 1.00 62.91 214 LEU A C 1
ATOM 1695 O O . LEU A 1 214 ? -18.063 -19.599 16.602 1.00 62.91 214 LEU A O 1
ATOM 1699 N N . TYR A 1 215 ? -16.119 -19.473 17.746 1.00 71.19 215 TYR A N 1
ATOM 1700 C CA . TYR A 1 215 ? -16.041 -20.862 18.188 1.00 71.19 215 TYR A CA 1
ATOM 1701 C C . TYR A 1 215 ? -15.892 -20.945 19.710 1.00 71.19 215 TYR A C 1
ATOM 1703 O O . TYR A 1 215 ? -15.353 -20.041 20.351 1.00 71.19 215 TYR A O 1
ATOM 1711 N N . GLY A 1 216 ? -16.371 -22.031 20.310 1.00 64.50 216 GLY A N 1
ATOM 1712 C CA . GLY A 1 216 ? -16.188 -22.332 21.732 1.00 64.50 216 GLY A CA 1
ATOM 1713 C C . GLY A 1 216 ? -14.868 -23.059 22.033 1.00 64.50 216 GLY A C 1
ATOM 1714 O O . GLY A 1 216 ? -14.248 -23.650 21.158 1.00 64.50 216 GLY A O 1
ATOM 1715 N N . LYS A 1 217 ? -14.468 -23.112 23.311 1.00 65.69 217 LYS A N 1
ATOM 1716 C CA . LYS A 1 217 ? -13.261 -23.806 23.829 1.00 65.69 217 LYS A CA 1
ATOM 1717 C C . LYS A 1 217 ? -13.154 -25.288 23.467 1.00 65.69 217 LYS A C 1
ATOM 1719 O O . LYS A 1 217 ? -12.080 -25.860 23.574 1.00 65.69 217 LYS A O 1
ATOM 1724 N N . LYS A 1 218 ? -14.281 -25.932 23.167 1.00 65.25 218 LYS A N 1
ATOM 1725 C CA . LYS A 1 218 ? -14.330 -27.361 22.824 1.00 65.25 218 LYS A CA 1
ATOM 1726 C C . LYS A 1 218 ? -14.157 -27.610 21.327 1.00 65.25 218 LYS A C 1
ATOM 1728 O O . LYS A 1 218 ? -14.116 -28.766 20.922 1.00 65.25 218 LYS A O 1
ATOM 1733 N N . GLU A 1 219 ? -14.142 -26.555 20.521 1.00 72.62 219 GLU A N 1
ATOM 1734 C CA . GLU A 1 219 ? -14.019 -26.643 19.073 1.00 72.62 219 GLU A CA 1
ATOM 1735 C C . GLU A 1 219 ? -12.559 -26.457 18.663 1.00 72.62 219 GLU A C 1
ATOM 1737 O O . GLU A 1 219 ? -11.855 -25.622 19.231 1.00 72.62 219 GLU A O 1
ATOM 1742 N N . ALA A 1 220 ? -12.127 -27.249 17.679 1.00 71.06 220 ALA A N 1
ATOM 1743 C CA . ALA A 1 220 ? -10.736 -27.341 17.251 1.00 71.06 220 ALA A CA 1
ATOM 1744 C C . ALA A 1 220 ? -10.193 -25.990 16.764 1.00 71.06 220 ALA A C 1
ATOM 1746 O O . ALA A 1 220 ? -10.665 -25.455 15.753 1.00 71.06 220 ALA A O 1
ATOM 1747 N N . ARG A 1 221 ? -9.188 -25.479 17.484 1.00 80.38 221 ARG A N 1
ATOM 1748 C CA . ARG A 1 221 ? -8.490 -24.217 17.228 1.00 80.38 221 ARG A CA 1
ATOM 1749 C C . ARG A 1 221 ? -7.105 -24.488 16.671 1.00 80.38 221 ARG A C 1
ATOM 1751 O O . ARG A 1 221 ? -6.303 -25.148 17.321 1.00 80.38 221 ARG A O 1
ATOM 1758 N N . PHE A 1 222 ? -6.797 -23.916 15.513 1.00 71.19 222 PHE A N 1
ATOM 1759 C CA . PHE A 1 222 ? -5.488 -24.058 14.877 1.00 71.19 222 PHE A CA 1
ATOM 1760 C C . PHE A 1 222 ? -4.734 -22.729 14.937 1.00 71.19 222 PHE A C 1
ATOM 1762 O O . PHE A 1 222 ? -5.058 -21.812 14.183 1.00 71.19 222 PHE A O 1
ATOM 1769 N N . ARG A 1 223 ? -3.737 -22.616 15.824 1.00 67.75 223 ARG A N 1
ATOM 1770 C CA . ARG A 1 223 ? -2.973 -21.369 16.032 1.00 67.75 223 ARG A CA 1
ATOM 1771 C C . ARG A 1 223 ? -1.665 -21.363 15.250 1.00 67.75 223 ARG A C 1
ATOM 1773 O O . ARG A 1 223 ? -0.842 -22.271 15.409 1.00 67.75 223 ARG A O 1
ATOM 1780 N N . CYS A 1 224 ? -1.434 -20.312 14.465 1.00 65.69 224 CYS A N 1
ATOM 1781 C CA . CYS A 1 224 ? -0.188 -20.095 13.732 1.00 65.69 224 CYS A CA 1
ATOM 1782 C C . CYS A 1 224 ? 0.960 -19.808 14.690 1.00 65.69 224 CYS A C 1
ATOM 1784 O O . CYS A 1 224 ? 0.882 -18.900 15.513 1.00 65.69 224 CYS A O 1
ATOM 1786 N N . GLN A 1 225 ? 2.043 -20.572 14.563 1.00 56.34 225 GLN A N 1
ATOM 1787 C CA . GLN A 1 225 ? 3.255 -20.344 15.348 1.00 56.34 225 GLN A CA 1
ATOM 1788 C C . GLN A 1 225 ? 4.170 -19.267 14.745 1.00 56.34 225 GLN A C 1
ATOM 1790 O O . GLN A 1 225 ? 5.072 -18.789 15.425 1.00 56.34 225 GLN A O 1
ATOM 1795 N N . ILE A 1 226 ? 3.948 -18.876 13.485 1.00 57.94 226 ILE A N 1
ATOM 1796 C CA . ILE A 1 226 ? 4.725 -17.824 12.807 1.00 57.94 226 ILE A CA 1
ATOM 1797 C C . ILE A 1 226 ? 4.024 -16.466 12.910 1.00 57.94 226 ILE A C 1
ATOM 1799 O O . ILE A 1 226 ? 4.677 -15.449 13.135 1.00 57.94 226 ILE A O 1
ATOM 1803 N N . CYS A 1 227 ? 2.700 -16.433 12.754 1.00 51.16 227 CYS A N 1
ATOM 1804 C CA . CYS A 1 227 ? 1.926 -15.199 12.819 1.00 51.16 227 CYS A CA 1
ATOM 1805 C C . CYS A 1 227 ? 1.512 -14.887 14.265 1.00 51.16 227 CYS A C 1
ATOM 1807 O O . CYS A 1 227 ? 0.930 -15.750 14.926 1.00 51.16 227 CYS A O 1
ATOM 1809 N N . PRO A 1 228 ? 1.762 -13.661 14.761 1.00 57.03 228 PRO A N 1
ATOM 1810 C CA . PRO A 1 228 ? 1.260 -13.235 16.059 1.00 57.03 228 PRO A CA 1
ATOM 1811 C C . PRO A 1 228 ? -0.271 -13.257 16.076 1.00 57.03 228 PRO A C 1
ATOM 1813 O O . PRO A 1 228 ? -0.900 -12.560 15.289 1.00 57.03 228 PRO A O 1
ATOM 1816 N N . ASP A 1 229 ? -0.828 -14.054 16.987 1.00 65.50 229 ASP A N 1
ATOM 1817 C CA . ASP A 1 229 ? -2.264 -14.140 17.284 1.00 65.50 229 ASP A CA 1
ATOM 1818 C C . ASP A 1 229 ? -3.161 -14.426 16.069 1.00 65.50 229 ASP A C 1
ATOM 1820 O O . ASP A 1 229 ? -4.117 -13.711 15.806 1.00 65.50 229 ASP A O 1
ATOM 1824 N N . TYR A 1 230 ? -2.816 -15.476 15.316 1.00 68.88 230 TYR A N 1
ATOM 1825 C CA . TYR A 1 230 ? -3.596 -15.929 14.165 1.00 68.88 230 TYR A CA 1
ATOM 1826 C C . TYR A 1 230 ? -4.138 -17.344 14.391 1.00 68.88 230 TYR A C 1
ATOM 1828 O O . TYR A 1 230 ? -3.367 -18.293 14.555 1.00 68.88 230 TYR A O 1
ATOM 1836 N N . ASP A 1 231 ? -5.455 -17.492 14.361 1.00 78.31 231 ASP A N 1
ATOM 1837 C CA . ASP A 1 231 ? -6.227 -18.686 14.659 1.00 78.31 231 ASP A CA 1
ATOM 1838 C C . ASP A 1 231 ? -7.177 -19.062 13.512 1.00 78.31 231 ASP A C 1
ATOM 1840 O O . ASP A 1 231 ? -7.841 -18.243 12.872 1.00 78.31 231 ASP A O 1
ATOM 1844 N N . LEU A 1 232 ? -7.282 -20.360 13.249 1.00 75.38 232 LEU A N 1
ATOM 1845 C CA . LEU A 1 232 ? -8.087 -20.916 12.169 1.00 75.38 232 LEU A CA 1
ATOM 1846 C C . LEU A 1 232 ? -9.074 -21.945 12.697 1.00 75.38 232 LEU A C 1
ATOM 1848 O O . LEU A 1 232 ? -8.718 -22.769 13.533 1.00 75.38 232 LEU A O 1
ATOM 1852 N N . CYS A 1 233 ? -10.293 -21.933 12.150 1.00 80.62 233 CYS A N 1
ATOM 1853 C CA . CYS A 1 233 ? -11.235 -23.045 12.260 1.00 80.62 233 CYS A CA 1
ATOM 1854 C C . CYS A 1 233 ? -10.816 -24.229 11.420 1.00 80.62 233 CYS A C 1
ATOM 1856 O O . CYS A 1 233 ? -10.123 -24.068 10.421 1.00 80.62 233 CYS A O 1
ATOM 1858 N N . HIS A 1 234 ? -11.302 -25.408 11.804 1.00 78.69 234 HIS A N 1
ATOM 1859 C CA . HIS A 1 234 ? -11.061 -26.655 11.088 1.00 78.69 234 HIS A CA 1
ATOM 1860 C C . HIS A 1 234 ? -11.301 -26.525 9.579 1.00 78.69 234 HIS A C 1
ATOM 1862 O O . HIS A 1 234 ? -10.465 -26.932 8.786 1.00 78.69 234 HIS A O 1
ATOM 1868 N N . GLN A 1 235 ? -12.394 -25.874 9.168 1.00 80.06 235 GLN A N 1
ATOM 1869 C CA . GLN A 1 235 ? -12.697 -25.674 7.747 1.00 80.06 235 GLN A CA 1
ATOM 1870 C C . GLN A 1 235 ? -11.681 -24.760 7.046 1.00 80.06 235 GLN A C 1
ATOM 1872 O O . GLN A 1 235 ? -11.288 -25.033 5.915 1.00 80.06 235 GLN A O 1
ATOM 1877 N N . CYS A 1 236 ? -11.237 -23.683 7.701 1.00 73.69 236 CYS A N 1
ATOM 1878 C CA . CYS A 1 236 ? -10.244 -22.770 7.126 1.00 73.69 236 CYS A CA 1
ATOM 1879 C C . CYS A 1 236 ? -8.836 -23.380 7.130 1.00 73.69 236 CYS A C 1
ATOM 1881 O O . CYS A 1 236 ? -8.056 -23.115 6.214 1.00 73.69 236 CYS A O 1
ATOM 1883 N N . PHE A 1 237 ? -8.544 -24.219 8.124 1.00 74.88 237 PHE A N 1
ATOM 1884 C CA . PHE A 1 237 ? -7.335 -25.025 8.211 1.00 74.88 237 PHE A CA 1
ATOM 1885 C C . PHE A 1 237 ? -7.270 -26.053 7.073 1.00 74.88 237 PHE A C 1
ATOM 1887 O O . PHE A 1 237 ? -6.343 -26.001 6.268 1.00 74.88 237 PHE A O 1
ATOM 1894 N N . GLU A 1 238 ? -8.286 -26.910 6.925 1.00 76.50 238 GLU A N 1
ATOM 1895 C CA . GLU A 1 238 ? -8.365 -27.900 5.836 1.00 76.50 238 GLU A CA 1
ATOM 1896 C C . GLU A 1 238 ? -8.416 -27.245 4.451 1.00 76.50 238 GLU A C 1
ATOM 1898 O O . GLU A 1 238 ? -7.864 -27.768 3.481 1.00 76.50 238 GLU A O 1
ATOM 1903 N N . GLY A 1 239 ? -9.041 -26.069 4.358 1.00 70.81 239 GLY A N 1
ATOM 1904 C CA . GLY A 1 239 ? -9.097 -25.268 3.140 1.00 70.81 239 GLY A CA 1
ATOM 1905 C C . GLY A 1 239 ? -7.765 -24.631 2.732 1.00 70.81 239 GLY A C 1
ATOM 1906 O O . GLY A 1 239 ? -7.722 -23.981 1.692 1.00 70.81 239 GLY A O 1
ATOM 1907 N N . ASN A 1 240 ? -6.693 -24.795 3.521 1.00 70.12 240 ASN A N 1
ATOM 1908 C CA . ASN A 1 240 ? -5.407 -24.112 3.340 1.00 70.12 240 ASN A CA 1
ATOM 1909 C C . ASN A 1 240 ? -5.557 -22.590 3.182 1.00 70.12 240 ASN A C 1
ATOM 1911 O O . ASN A 1 240 ? -4.932 -21.964 2.328 1.00 70.12 240 ASN A O 1
ATOM 1915 N N . SER A 1 241 ? -6.415 -21.986 4.005 1.00 64.31 241 SER A N 1
ATOM 1916 C CA . SER A 1 241 ? -6.822 -20.582 3.841 1.00 64.31 241 SER A CA 1
ATOM 1917 C C . SER A 1 241 ? -5.792 -19.570 4.366 1.00 64.31 241 SER A C 1
ATOM 1919 O O . SER A 1 241 ? -6.046 -18.368 4.366 1.00 64.31 241 SER A O 1
ATOM 1921 N N . HIS A 1 242 ? -4.635 -20.051 4.824 1.00 64.62 242 HIS A N 1
ATOM 1922 C CA . HIS A 1 242 ? -3.537 -19.264 5.372 1.00 64.62 242 HIS A CA 1
ATOM 1923 C C . HIS A 1 242 ? -2.199 -19.899 4.963 1.00 64.62 242 HIS A C 1
ATOM 1925 O O . HIS A 1 242 ? -2.061 -21.115 4.974 1.00 64.62 242 HIS A O 1
ATOM 1931 N N . GLU A 1 243 ? -1.193 -19.099 4.605 1.00 54.22 243 GLU A N 1
ATOM 1932 C CA . GLU A 1 243 ? 0.044 -19.604 3.974 1.00 54.22 243 GLU A CA 1
ATOM 1933 C C . GLU A 1 243 ? 0.848 -20.584 4.849 1.00 54.22 243 GLU A C 1
ATOM 1935 O O . GLU A 1 243 ? 1.576 -21.433 4.330 1.00 54.22 243 GLU A O 1
ATOM 1940 N N . HIS A 1 244 ? 0.675 -20.520 6.171 1.00 55.50 244 HIS A N 1
ATOM 1941 C CA . HIS A 1 244 ? 1.304 -21.423 7.133 1.00 55.50 244 HIS A CA 1
ATOM 1942 C C . HIS A 1 244 ? 0.457 -22.660 7.480 1.00 55.50 244 HIS A C 1
ATOM 1944 O O . HIS A 1 244 ? 0.698 -23.287 8.507 1.00 55.50 244 HIS A O 1
ATOM 1950 N N . THR A 1 245 ? -0.531 -23.046 6.661 1.00 51.44 245 THR A N 1
ATOM 1951 C CA . THR A 1 245 ? -1.405 -24.201 6.961 1.00 51.44 245 THR A CA 1
ATOM 1952 C C . THR A 1 245 ? -0.767 -25.576 6.808 1.00 51.44 245 THR A C 1
ATOM 1954 O O . THR A 1 245 ? -1.406 -26.585 7.098 1.00 51.44 245 THR A O 1
AT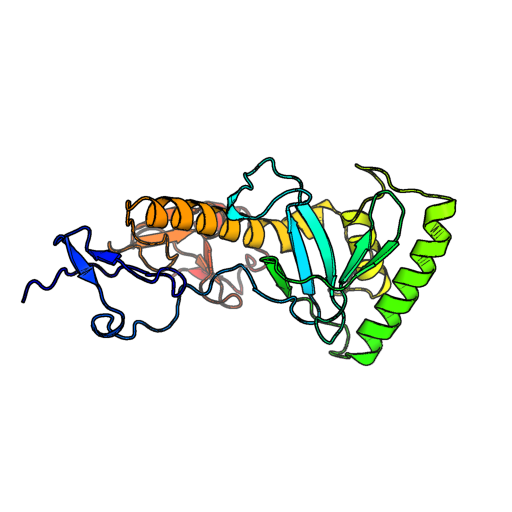OM 1957 N N . LYS A 1 246 ? 0.497 -25.658 6.381 1.00 49.19 246 LYS A N 1
ATOM 1958 C CA . LYS A 1 246 ? 1.209 -26.938 6.309 1.00 49.19 246 LYS A CA 1
ATOM 1959 C C . LYS A 1 246 ? 1.500 -27.457 7.721 1.00 49.19 246 LYS A C 1
ATOM 1961 O O . LYS A 1 246 ? 1.929 -26.691 8.580 1.00 49.19 246 LYS A O 1
ATOM 1966 N N . PHE A 1 247 ? 1.279 -28.761 7.904 1.00 43.75 247 PHE A N 1
ATOM 1967 C CA . PHE A 1 247 ? 1.231 -29.551 9.149 1.00 43.75 247 PHE A CA 1
ATOM 1968 C C . PHE A 1 247 ? 2.327 -29.312 10.213 1.00 43.75 247 PHE A C 1
ATOM 1970 O O . PHE A 1 247 ? 2.175 -29.789 11.332 1.00 43.75 247 PHE A O 1
ATOM 1977 N N . ASP A 1 248 ? 3.380 -28.551 9.915 1.00 40.41 248 ASP A N 1
ATOM 1978 C CA . ASP A 1 248 ? 4.516 -28.310 10.809 1.00 40.41 248 ASP A CA 1
ATOM 1979 C C . ASP A 1 248 ? 4.491 -26.927 11.503 1.00 40.41 248 ASP A C 1
ATOM 1981 O O . ASP A 1 248 ? 5.394 -26.620 12.280 1.00 40.41 248 ASP A O 1
ATOM 1985 N N . VAL A 1 249 ? 3.490 -26.071 11.231 1.00 47.12 249 VAL A N 1
ATOM 1986 C CA . VAL A 1 249 ? 3.460 -24.664 11.711 1.00 47.12 249 VAL A CA 1
ATOM 1987 C C . VAL A 1 249 ? 2.183 -24.278 12.473 1.00 47.12 249 VAL A C 1
ATOM 1989 O O . VAL A 1 249 ? 2.179 -23.302 13.231 1.00 47.12 249 VAL A O 1
ATOM 1992 N N . LEU A 1 250 ? 1.102 -25.040 12.314 1.00 40.34 250 LEU A N 1
ATOM 1993 C CA . LEU A 1 250 ? -0.124 -24.877 13.093 1.00 40.34 250 LEU A CA 1
ATOM 1994 C C . LEU A 1 250 ? -0.213 -25.979 14.139 1.00 40.34 250 LEU A C 1
ATOM 1996 O O . LEU A 1 250 ? -0.085 -27.156 13.812 1.00 40.34 250 LEU A O 1
ATOM 2000 N N . ILE A 1 251 ? -0.461 -25.590 15.385 1.00 44.88 251 ILE A N 1
ATOM 2001 C CA . ILE A 1 251 ? -0.763 -26.529 16.466 1.00 44.88 251 ILE A CA 1
ATOM 2002 C C . ILE A 1 251 ? -2.253 -26.458 16.788 1.00 44.88 251 ILE A C 1
ATOM 2004 O O . ILE A 1 251 ? -2.830 -25.368 16.839 1.00 44.88 251 ILE A O 1
ATOM 2008 N N . GLU A 1 252 ? -2.864 -27.626 16.978 1.00 55.31 252 GLU A N 1
ATOM 2009 C CA . GLU A 1 252 ? -4.181 -27.731 17.602 1.00 55.31 252 GLU A CA 1
ATOM 2010 C C . GLU A 1 252 ? -4.025 -27.413 19.094 1.00 55.31 252 GLU A C 1
ATOM 2012 O O . GLU A 1 252 ? -3.126 -27.952 19.750 1.00 55.31 252 GLU A O 1
ATOM 2017 N N . VAL A 1 253 ? -4.845 -26.491 19.603 1.00 55.09 253 VAL A N 1
ATOM 2018 C CA . VAL A 1 253 ? -4.747 -25.953 20.974 1.00 55.09 253 VAL A CA 1
ATOM 2019 C C . VAL A 1 253 ? -6.032 -26.176 21.750 1.00 55.09 253 VAL A C 1
ATOM 2021 O O . VAL A 1 253 ? -7.111 -25.921 21.171 1.00 55.09 253 VAL A O 1
#

pLDDT: mean 75.06, std 20.58, range [25.7, 98.69]

InterPro domains:
  IPR000433 Zinc finger, ZZ-type [PF00569] (206-244)
  IPR000433 Zinc finger, ZZ-type [SM00291] (202-246)
  IPR032016 MKRN2 opposite strand protein-like [PTHR33963] (16-181)
  IPR043145 Zinc finger, ZZ-type superfamily [G3DSA:3.30.60.90] (203-250)
  IPR053921 MKRN2 opposite strand protein-like, C-terminal [PF16044] (47-181)

Sequence (253 aa):
SINCGGRFHIPKELKKFTCPACSKKITQSNLTEVEETTLSPLSPSVAPFSLVVKPTFTTWEKSNRNSFLHIGISDSEGKYVYHFLKDGAHKDIWKNQNFICIPLSPPNNSALFWDEALTAHYSSELSRQKRTPYHTLDNNCYNFTVRFLNSINYDSSSSHTKDEIVQKWISVPVGATELYVEWLSRAKAGKLEPYPSFENCGGDGWACDTCGGLYGKKEARFRCQICPDYDLCHQCFEGNSHEHTKFDVLIEV

Organism: NCBI:txid180227

Radius of gyration: 21.09 Å; chains: 1; bounding box: 44×44×69 Å